Protein AF-0000000073135886 (afdb_homodimer)

InterPro domains:
  IPR004046 Glutathione S-transferase, C-terminal [PF00043] (29-106)
  IPR010987 Glutathione S-transferase, C-terminal-like [PS50405] (1-125)
  IPR036282 Glutathione S-transferase, C-terminal domain superfamily [SSF47616] (18-128)
  IPR045073 Glutathione S-transferase Omega/Tau-like [PTHR11260] (27-116)
  IPR045074 Glutathione S-transferases Tau, C-terminal alpha-helical domain, plant [cd03185] (17-122)

Structure (mmCIF, N/CA/C/O backbone):
data_AF-0000000073135886-model_v1
#
loop_
_entity.id
_entity.type
_entity.pdbx_description
1 polymer 'Glutathione S-transferase U25-like'
#
loop_
_atom_site.group_PDB
_atom_site.id
_atom_site.type_symbol
_atom_site.label_atom_id
_atom_site.label_alt_id
_atom_site.label_comp_id
_atom_site.label_asym_id
_atom_site.label_entity_id
_atom_site.label_seq_id
_atom_site.pdbx_PDB_ins_code
_atom_site.Cartn_x
_atom_site.Cartn_y
_atom_site.Cartn_z
_atom_site.occupancy
_atom_site.B_iso_or_equiv
_atom_site.auth_seq_id
_atom_site.auth_comp_id
_atom_site.auth_asym_id
_atom_site.auth_atom_id
_atom_site.pdbx_PDB_model_num
ATOM 1 N N . MET A 1 1 ? -7.559 -5.293 5.406 1 53.47 1 MET A N 1
ATOM 2 C CA . MET A 1 1 ? -8.547 -6.336 5.168 1 53.47 1 MET A CA 1
ATOM 3 C C . MET A 1 1 ? -7.883 -7.625 4.695 1 53.47 1 MET A C 1
ATOM 5 O O . MET A 1 1 ? -8.125 -8.695 5.258 1 53.47 1 MET A O 1
ATOM 9 N N . ALA A 1 2 ? -7.012 -7.375 3.75 1 59.75 2 ALA A N 1
ATOM 10 C CA . ALA A 1 2 ? -6.324 -8.602 3.342 1 59.75 2 ALA A CA 1
ATOM 11 C C . ALA A 1 2 ? -5.727 -9.32 4.547 1 59.75 2 ALA A C 1
ATOM 13 O O . ALA A 1 2 ? -5.742 -10.555 4.609 1 59.75 2 ALA A O 1
ATOM 14 N N . SER A 1 3 ? -5.402 -8.422 5.527 1 61.62 3 SER A N 1
ATOM 15 C CA . SER A 1 3 ? -4.746 -8.984 6.707 1 61.62 3 SER A CA 1
ATOM 16 C C . SER A 1 3 ? -5.691 -9.906 7.473 1 61.62 3 SER A C 1
ATOM 18 O O . SER A 1 3 ? -5.309 -11.016 7.852 1 61.62 3 SER A O 1
ATOM 20 N N . ASN A 1 4 ? -6.844 -9.438 7.582 1 64.81 4 ASN A N 1
ATOM 21 C CA . ASN A 1 4 ? -7.793 -10.234 8.352 1 64.81 4 ASN A CA 1
ATOM 22 C C . ASN A 1 4 ? -8.133 -11.547 7.637 1 64.81 4 ASN A C 1
ATOM 24 O O . ASN A 1 4 ? -8.164 -12.602 8.258 1 64.81 4 ASN A O 1
ATOM 28 N N . VAL A 1 5 ? -8.344 -11.492 6.383 1 66.44 5 VAL A N 1
ATOM 29 C CA . VAL A 1 5 ? -8.758 -12.648 5.594 1 66.44 5 VAL A CA 1
ATOM 30 C C . VAL A 1 5 ? -7.609 -13.648 5.512 1 66.44 5 VAL A C 1
ATOM 32 O O . VAL A 1 5 ? -7.809 -14.844 5.719 1 66.44 5 VAL A O 1
ATOM 35 N N . MET A 1 6 ? -6.5 -13.055 5.375 1 67.19 6 MET A N 1
ATOM 36 C CA . MET A 1 6 ? -5.344 -13.922 5.168 1 67.19 6 MET A CA 1
ATOM 37 C C . MET A 1 6 ? -4.922 -14.578 6.477 1 67.19 6 MET A C 1
ATOM 39 O O . MET A 1 6 ? -4.449 -15.719 6.48 1 67.19 6 MET A O 1
ATOM 43 N N . SER A 1 7 ? -5.031 -13.789 7.469 1 62.59 7 SER A N 1
ATOM 44 C CA . SER A 1 7 ? -4.66 -14.367 8.758 1 62.59 7 SER A CA 1
ATOM 45 C C . SER A 1 7 ? -5.648 -15.453 9.18 1 62.59 7 SER A C 1
ATOM 47 O O . SER A 1 7 ? -5.262 -16.438 9.805 1 62.59 7 SER A O 1
ATOM 49 N N . ARG A 1 8 ? -6.777 -15.406 8.867 1 57.84 8 ARG A N 1
ATOM 50 C CA . ARG A 1 8 ? -7.805 -16.359 9.258 1 57.84 8 ARG A CA 1
ATOM 51 C C . ARG A 1 8 ? -7.695 -17.641 8.445 1 57.84 8 ARG A C 1
ATOM 53 O O . ARG A 1 8 ? -8.109 -18.719 8.898 1 57.84 8 ARG A O 1
ATOM 60 N N . GLY A 1 9 ? -7.234 -17.453 7.281 1 59.97 9 GLY A N 1
ATOM 61 C CA . GLY A 1 9 ? -7.203 -18.641 6.441 1 59.97 9 GLY A CA 1
ATOM 62 C C . GLY A 1 9 ? -6.18 -19.656 6.895 1 59.97 9 GLY A C 1
ATOM 63 O O . GLY A 1 9 ? -6.148 -20.781 6.387 1 59.97 9 GLY A O 1
ATOM 64 N N . GLY A 1 10 ? -5.398 -19.328 8.031 1 59.31 10 GLY A N 1
ATOM 65 C CA . GLY A 1 10 ? -4.535 -20.281 8.695 1 59.31 10 GLY A CA 1
ATOM 66 C C . GLY A 1 10 ? -3.385 -20.75 7.82 1 59.31 10 GLY A C 1
ATOM 67 O O . GLY A 1 10 ? -2.83 -21.828 8.039 1 59.31 10 GLY A O 1
ATOM 68 N N . ASN A 1 11 ? -3.07 -20.219 6.691 1 64.75 11 ASN A N 1
ATOM 69 C CA . ASN A 1 11 ? -2.062 -20.812 5.816 1 64.75 11 ASN A CA 1
ATOM 70 C C . ASN A 1 11 ? -0.657 -20.344 6.188 1 64.75 11 ASN A C 1
ATOM 72 O O . ASN A 1 11 ? 0.323 -20.75 5.566 1 64.75 11 ASN A O 1
ATOM 76 N N . GLY A 1 12 ? -0.546 -19.703 7.289 1 72.94 12 GLY A N 1
ATOM 77 C CA . GLY A 1 12 ? 0.746 -19.359 7.859 1 72.94 12 GLY A CA 1
ATOM 78 C C . GLY A 1 12 ? 1.376 -18.141 7.211 1 72.94 12 GLY A C 1
ATOM 79 O O . GLY A 1 12 ? 2.361 -17.594 7.719 1 72.94 12 GLY A O 1
ATOM 80 N N . VAL A 1 13 ? 0.89 -17.844 5.953 1 84.25 13 VAL A N 1
ATOM 81 C CA . VAL A 1 13 ? 1.472 -16.656 5.312 1 84.25 13 VAL A CA 1
ATOM 82 C C . VAL A 1 13 ? 0.464 -15.516 5.324 1 84.25 13 VAL A C 1
ATOM 84 O O . VAL A 1 13 ? -0.652 -15.656 4.82 1 84.25 13 VAL A O 1
ATOM 87 N N . GLY A 1 14 ? 0.784 -14.469 5.926 1 82.88 14 GLY A N 1
ATOM 88 C CA . GLY A 1 14 ? -0.066 -13.289 5.98 1 82.88 14 GLY A CA 1
ATOM 89 C C . GLY A 1 14 ? 0.523 -12.094 5.254 1 82.88 14 GLY A C 1
ATOM 90 O O . GLY A 1 14 ? 1.581 -12.195 4.629 1 82.88 14 GLY A O 1
ATOM 91 N N . PRO A 1 15 ? -0.286 -11.039 5.266 1 83.75 15 PRO A N 1
ATOM 92 C CA . PRO A 1 15 ? 0.159 -9.828 4.57 1 83.75 15 PRO A CA 1
ATOM 93 C C . PRO A 1 15 ? 1.508 -9.32 5.074 1 83.75 15 PRO A C 1
ATOM 95 O O . PRO A 1 15 ? 2.305 -8.797 4.289 1 83.75 15 PRO A O 1
ATOM 98 N N . ARG A 1 16 ? 1.673 -9.531 6.289 1 84 16 ARG A N 1
ATOM 99 C CA . ARG A 1 16 ? 2.918 -9.039 6.875 1 84 16 ARG A CA 1
ATOM 100 C C . ARG A 1 16 ? 4.125 -9.734 6.25 1 84 16 ARG A C 1
ATOM 102 O O . ARG A 1 16 ? 5.133 -9.094 5.953 1 84 16 ARG A O 1
ATOM 109 N N . GLN A 1 17 ? 4.059 -10.969 6.094 1 89.62 17 GLN A N 1
ATOM 110 C CA . GLN A 1 17 ? 5.156 -11.742 5.52 1 89.62 17 GLN A CA 1
ATOM 111 C C . GLN A 1 17 ? 5.395 -11.359 4.062 1 89.62 17 GLN A C 1
ATOM 113 O O . GLN A 1 17 ? 6.539 -11.195 3.635 1 89.62 17 GLN A O 1
ATOM 118 N N . VAL A 1 18 ? 4.32 -11.18 3.363 1 91.88 18 VAL A N 1
ATOM 119 C CA . VAL A 1 18 ? 4.438 -10.898 1.936 1 91.88 18 VAL A CA 1
ATOM 120 C C . VAL A 1 18 ? 4.969 -9.484 1.731 1 91.88 18 VAL A C 1
ATOM 122 O O . VAL A 1 18 ? 5.934 -9.273 0.994 1 91.88 18 VAL A O 1
ATOM 125 N N . TYR A 1 19 ? 4.426 -8.617 2.477 1 90.06 19 TYR A N 1
ATOM 126 C CA . TYR A 1 19 ? 4.855 -7.23 2.311 1 90.06 19 TYR A CA 1
ATOM 127 C C . TYR A 1 19 ? 6.254 -7.023 2.879 1 90.06 19 TYR A C 1
ATOM 129 O O . TYR A 1 19 ? 7.027 -6.211 2.363 1 90.06 19 TYR A O 1
ATOM 137 N N . GLY A 1 20 ? 6.477 -7.73 3.938 1 89.88 20 GLY A N 1
ATOM 138 C CA . GLY A 1 20 ? 7.824 -7.66 4.477 1 89.88 20 GLY A CA 1
ATOM 139 C C . GLY A 1 20 ? 8.891 -8.078 3.477 1 89.88 20 GLY A C 1
ATOM 140 O O . GLY A 1 20 ? 9.859 -7.352 3.256 1 89.88 20 GLY A O 1
ATOM 141 N N . ALA A 1 21 ? 8.719 -9.211 2.904 1 95.31 21 ALA A N 1
ATOM 142 C CA . ALA A 1 21 ? 9.633 -9.711 1.887 1 95.31 21 ALA A CA 1
ATOM 143 C C . ALA A 1 21 ? 9.656 -8.797 0.665 1 95.31 21 ALA A C 1
ATOM 145 O O . ALA A 1 21 ? 10.719 -8.484 0.135 1 95.31 21 ALA A O 1
ATOM 146 N N . GLY A 1 22 ? 8.492 -8.383 0.261 1 95.88 22 GLY A N 1
ATOM 147 C CA . GLY A 1 22 ? 8.391 -7.477 -0.873 1 95.88 22 GLY A CA 1
ATOM 148 C C . GLY A 1 22 ? 9.109 -6.16 -0.651 1 95.88 22 GLY A C 1
ATOM 149 O O . GLY A 1 22 ? 9.711 -5.613 -1.579 1 95.88 22 GLY A O 1
ATOM 150 N N . GLY A 1 23 ? 9.008 -5.715 0.534 1 93.12 23 GLY A N 1
ATOM 151 C CA . GLY A 1 23 ? 9.688 -4.473 0.87 1 93.12 23 GLY A CA 1
ATOM 152 C C . GLY A 1 23 ? 11.195 -4.562 0.742 1 93.12 23 GLY A C 1
ATOM 153 O O . GLY A 1 23 ? 11.844 -3.611 0.307 1 93.12 23 GLY A O 1
ATOM 154 N N . LYS A 1 24 ? 11.812 -5.699 1.136 1 94.69 24 LYS A N 1
ATOM 155 C CA . LYS A 1 24 ? 13.242 -5.918 0.969 1 94.69 24 LYS A CA 1
ATOM 156 C C . LYS A 1 24 ? 13.648 -5.828 -0.5 1 94.69 24 LYS A C 1
ATOM 158 O O . LYS A 1 24 ? 14.758 -5.391 -0.82 1 94.69 24 LYS A O 1
ATOM 163 N N . ILE A 1 25 ? 12.742 -6.156 -1.353 1 96.81 25 ILE A N 1
ATOM 164 C CA . ILE A 1 25 ? 13.008 -6.188 -2.787 1 96.81 25 ILE A CA 1
ATOM 165 C C . ILE A 1 25 ? 12.883 -4.777 -3.363 1 96.81 25 ILE A C 1
ATOM 167 O O . ILE A 1 25 ? 13.805 -4.289 -4.027 1 96.81 25 ILE A O 1
ATOM 171 N N . THR A 1 26 ? 11.844 -4.059 -3.074 1 95.56 26 THR A N 1
ATOM 172 C CA . THR A 1 26 ? 11.508 -2.811 -3.748 1 95.56 26 THR A CA 1
ATOM 173 C C . THR A 1 26 ? 12.352 -1.66 -3.199 1 95.56 26 THR A C 1
ATOM 175 O O . THR A 1 26 ? 12.578 -0.666 -3.891 1 95.56 26 THR A O 1
ATOM 178 N N . TRP A 1 27 ? 12.898 -1.863 -1.989 1 92.75 27 TRP A N 1
ATOM 179 C CA . TRP A 1 27 ? 13.57 -0.741 -1.346 1 92.75 27 TRP A CA 1
ATOM 180 C C . TRP A 1 27 ? 15.023 -1.094 -1.016 1 92.75 27 TRP A C 1
ATOM 182 O O . TRP A 1 27 ? 15.617 -0.515 -0.103 1 92.75 27 TRP A O 1
ATOM 192 N N . HIS A 1 28 ? 15.508 -1.937 -1.72 1 94.25 28 HIS A N 1
ATOM 193 C CA . HIS A 1 28 ? 16.875 -2.371 -1.447 1 94.25 28 HIS A CA 1
ATOM 194 C C . HIS A 1 28 ? 17.891 -1.314 -1.883 1 94.25 28 HIS A C 1
ATOM 196 O O . HIS A 1 28 ? 17.672 -0.623 -2.883 1 94.25 28 HIS A O 1
ATOM 202 N N . ARG A 1 29 ? 18.812 -1.227 -1.028 1 91.56 29 ARG A N 1
ATOM 203 C CA . ARG A 1 29 ? 19.969 -0.411 -1.392 1 91.56 29 ARG A CA 1
ATOM 204 C C . ARG A 1 29 ? 21.031 -1.255 -2.072 1 91.56 29 ARG A C 1
ATOM 206 O O . ARG A 1 29 ? 21.688 -0.795 -3.008 1 91.56 29 ARG A O 1
ATOM 213 N N . TYR A 1 30 ? 21.188 -2.523 -1.569 1 93.81 30 TYR A N 1
ATOM 214 C CA . TYR A 1 30 ? 22.188 -3.449 -2.098 1 93.81 30 TYR A CA 1
ATOM 215 C C . TYR A 1 30 ? 21.516 -4.68 -2.705 1 93.81 30 TYR A C 1
ATOM 217 O O . TYR A 1 30 ? 20.469 -5.109 -2.244 1 93.81 30 TYR A O 1
ATOM 225 N N . LYS A 1 31 ? 22.188 -5.266 -3.629 1 93.88 31 LYS A N 1
ATOM 226 C CA . LYS A 1 31 ? 21.625 -6.387 -4.371 1 93.88 31 LYS A CA 1
ATOM 227 C C . LYS A 1 31 ? 21.359 -7.578 -3.451 1 93.88 31 LYS A C 1
ATOM 229 O O . LYS A 1 31 ? 20.406 -8.336 -3.666 1 93.88 31 LYS A O 1
ATOM 234 N N . HIS A 1 32 ? 22.188 -7.695 -2.443 1 96.62 32 HIS A N 1
ATOM 235 C CA . HIS A 1 32 ? 22.016 -8.859 -1.581 1 96.62 32 HIS A CA 1
ATOM 236 C C . HIS A 1 32 ? 20.734 -8.758 -0.763 1 96.62 32 HIS A C 1
ATOM 238 O O . HIS A 1 32 ? 20.141 -9.773 -0.392 1 96.62 32 HIS A O 1
ATOM 244 N N . GLU A 1 33 ? 20.25 -7.562 -0.435 1 95.62 33 GLU A N 1
ATOM 245 C CA . GLU A 1 33 ? 18.969 -7.367 0.246 1 95.62 33 GLU A CA 1
ATOM 246 C C . GLU A 1 33 ? 17.797 -7.816 -0.629 1 95.62 33 GLU A C 1
ATOM 248 O O . GLU A 1 33 ? 16.875 -8.484 -0.153 1 95.62 33 GLU A O 1
ATOM 253 N N . ALA A 1 34 ? 17.891 -7.453 -1.865 1 96.94 34 ALA A N 1
ATOM 254 C CA . ALA A 1 34 ? 16.859 -7.867 -2.809 1 96.94 34 ALA A CA 1
ATOM 255 C C . ALA A 1 34 ? 16.828 -9.391 -2.951 1 96.94 34 ALA A C 1
ATOM 257 O O . ALA A 1 34 ? 15.75 -9.984 -3.062 1 96.94 34 ALA A O 1
ATOM 258 N N . ALA A 1 35 ? 17.984 -9.969 -2.953 1 98 35 ALA A N 1
ATOM 259 C CA . ALA A 1 35 ? 18.094 -11.422 -3.066 1 98 35 ALA A CA 1
ATOM 260 C C . ALA A 1 35 ? 17.453 -12.109 -1.866 1 98 35 ALA A C 1
ATOM 262 O O . ALA A 1 35 ? 16.797 -13.141 -2.016 1 98 35 ALA A O 1
ATOM 263 N N . GLU A 1 36 ? 17.703 -11.555 -0.693 1 97.81 36 GLU A N 1
ATOM 264 C CA . GLU A 1 36 ? 17.062 -12.086 0.514 1 97.81 36 GLU A CA 1
ATOM 265 C C . GLU A 1 36 ? 15.547 -11.969 0.439 1 97.81 36 GLU A C 1
ATOM 267 O O . GLU A 1 36 ? 14.828 -12.914 0.753 1 97.81 36 GLU A O 1
ATOM 272 N N . GLY A 1 37 ? 15.078 -10.844 0.056 1 97.81 37 GLY A N 1
ATOM 273 C CA . GLY A 1 37 ? 13.648 -10.641 -0.115 1 97.81 37 GLY A CA 1
ATOM 274 C C . GLY A 1 37 ? 13.031 -11.578 -1.134 1 97.81 37 GLY A C 1
ATOM 275 O O . GLY A 1 37 ? 11.93 -12.086 -0.923 1 97.81 37 GLY A O 1
ATOM 276 N N . LYS A 1 38 ? 13.734 -11.742 -2.154 1 98.25 38 LYS A N 1
ATOM 277 C CA . LYS A 1 38 ? 13.281 -12.656 -3.203 1 98.25 38 LYS A CA 1
ATOM 278 C C . LYS A 1 38 ? 13.086 -14.07 -2.658 1 98.25 38 LYS A C 1
ATOM 280 O O . LYS A 1 38 ? 12.047 -14.695 -2.9 1 98.25 38 LYS A O 1
ATOM 285 N N . LYS A 1 39 ? 14.086 -14.508 -1.981 1 98.31 39 LYS A N 1
ATOM 286 C CA . LYS A 1 39 ? 14.008 -15.852 -1.406 1 98.31 39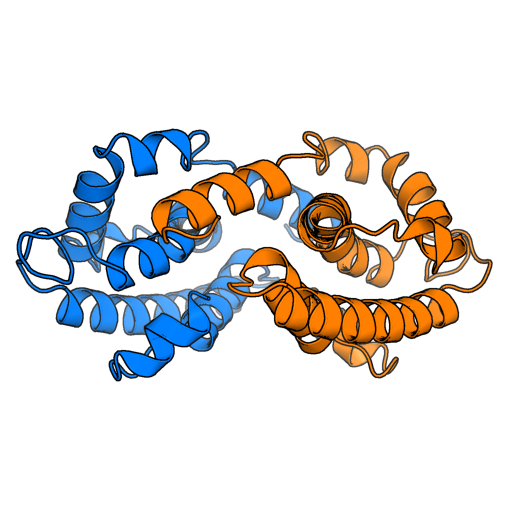 LYS A CA 1
ATOM 287 C C . LYS A 1 39 ? 12.805 -15.984 -0.476 1 98.31 39 LYS A C 1
ATOM 289 O O . LYS A 1 39 ? 12.023 -16.938 -0.59 1 98.31 39 LYS A O 1
ATOM 294 N N . GLU A 1 40 ? 12.633 -15.078 0.404 1 97.81 40 GLU A N 1
ATOM 295 C CA . GLU A 1 40 ? 11.523 -15.086 1.35 1 97.81 40 GLU A CA 1
ATOM 296 C C . GLU A 1 40 ? 10.18 -14.992 0.627 1 97.81 40 GLU A C 1
ATOM 298 O O . GLU A 1 40 ? 9.227 -15.688 0.98 1 97.81 40 GLU A O 1
ATOM 303 N N . LEU A 1 41 ? 10.125 -14.148 -0.327 1 97.94 41 LEU A N 1
ATOM 304 C CA . LEU A 1 41 ? 8.875 -13.953 -1.058 1 97.94 41 LEU A CA 1
ATOM 305 C C . LEU A 1 41 ? 8.469 -15.227 -1.788 1 97.94 41 LEU A C 1
ATOM 307 O O . LEU A 1 41 ? 7.312 -15.648 -1.723 1 97.94 41 LEU A O 1
ATOM 311 N N . ILE A 1 42 ? 9.422 -15.844 -2.42 1 98.19 42 ILE A N 1
ATOM 312 C CA . ILE A 1 42 ? 9.133 -17.062 -3.172 1 98.19 42 ILE A CA 1
ATOM 313 C C . ILE A 1 42 ? 8.633 -18.141 -2.223 1 98.19 42 ILE A C 1
ATOM 315 O O . ILE A 1 42 ? 7.664 -18.844 -2.529 1 98.19 42 ILE A O 1
ATOM 319 N N . GLU A 1 43 ? 9.281 -18.219 -1.095 1 97.25 43 GLU A N 1
ATOM 320 C CA . GLU A 1 43 ? 8.828 -19.188 -0.102 1 97.25 43 GLU A CA 1
ATOM 321 C C . GLU A 1 43 ? 7.391 -18.922 0.324 1 97.25 43 GLU A C 1
ATOM 323 O O . GLU A 1 43 ? 6.578 -19.844 0.403 1 97.25 43 GLU A O 1
ATOM 328 N N . ASN A 1 44 ? 7.055 -17.734 0.616 1 95.31 44 ASN A N 1
ATOM 329 C CA . ASN A 1 44 ? 5.699 -17.359 1.001 1 95.31 44 ASN A CA 1
ATOM 330 C C . ASN A 1 44 ? 4.703 -17.625 -0.12 1 95.31 44 ASN A C 1
ATOM 332 O O . ASN A 1 44 ? 3.607 -18.141 0.127 1 95.31 44 ASN A O 1
ATOM 336 N N . LEU A 1 45 ? 5.078 -17.312 -1.331 1 96.44 45 LEU A N 1
ATOM 337 C CA . LEU A 1 45 ? 4.18 -17.469 -2.469 1 96.44 45 LEU A CA 1
ATOM 338 C C . LEU A 1 45 ? 3.938 -18.953 -2.768 1 96.44 45 LEU A C 1
ATOM 340 O O . LEU A 1 45 ? 2.846 -19.328 -3.199 1 96.44 45 LEU A O 1
ATOM 344 N N . LYS A 1 46 ? 4.93 -19.734 -2.525 1 96.56 46 LYS A N 1
ATOM 345 C CA . LYS A 1 46 ? 4.75 -21.156 -2.723 1 96.56 46 LYS A CA 1
ATOM 346 C C . LYS A 1 46 ? 3.721 -21.734 -1.747 1 96.56 46 LYS A C 1
ATOM 348 O O . LYS A 1 46 ? 2.941 -22.609 -2.104 1 96.56 46 LYS A O 1
ATOM 353 N N . VAL A 1 47 ? 3.773 -21.266 -0.563 1 93.44 47 VAL A N 1
ATOM 354 C CA . VAL A 1 47 ? 2.758 -21.672 0.403 1 93.44 47 VAL A CA 1
ATOM 355 C C . VAL A 1 47 ? 1.372 -21.281 -0.107 1 93.44 47 VAL A C 1
ATOM 357 O O . VAL A 1 47 ? 0.446 -22.094 -0.091 1 93.44 47 VAL A O 1
ATOM 360 N N . LEU A 1 48 ? 1.24 -20.062 -0.589 1 91.88 48 LEU A N 1
ATOM 361 C CA . LEU A 1 48 ? -0.037 -19.578 -1.09 1 91.88 48 LEU A CA 1
ATOM 362 C C . LEU A 1 48 ? -0.485 -20.375 -2.312 1 91.88 48 LEU A C 1
ATOM 364 O O . LEU A 1 48 ? -1.673 -20.656 -2.467 1 91.88 48 LEU A O 1
ATOM 368 N N . GLU A 1 49 ? 0.47 -20.625 -3.166 1 95.12 49 GLU A N 1
ATOM 369 C CA . GLU A 1 49 ? 0.163 -21.453 -4.324 1 95.12 49 GLU A CA 1
ATOM 370 C C . GLU A 1 49 ? -0.379 -22.812 -3.893 1 95.12 49 GLU A C 1
ATOM 372 O O . GLU A 1 49 ? -1.312 -23.344 -4.504 1 95.12 49 GLU A O 1
ATOM 377 N N . GLY A 1 50 ? 0.214 -23.375 -2.859 1 93.06 50 GLY A N 1
ATOM 378 C CA . GLY A 1 50 ? -0.261 -24.641 -2.32 1 93.06 50 GLY A CA 1
ATOM 379 C C . GLY A 1 50 ? -1.682 -24.578 -1.794 1 93.06 50 GLY A C 1
ATOM 380 O O . GLY A 1 50 ? -2.457 -25.516 -1.953 1 93.06 50 GLY A O 1
ATOM 381 N N . VAL A 1 51 ? -2.01 -23.531 -1.195 1 88.12 51 VAL A N 1
ATOM 382 C CA . VAL A 1 51 ? -3.354 -23.312 -0.664 1 88.12 51 VAL A CA 1
ATOM 383 C C . VAL A 1 51 ? -4.359 -23.266 -1.81 1 88.12 51 VAL A C 1
ATOM 385 O O . VAL A 1 51 ? -5.465 -23.797 -1.698 1 88.12 51 VAL A O 1
ATOM 388 N N . LEU A 1 52 ? -4.035 -22.594 -2.891 1 90.25 52 LEU A N 1
ATOM 389 C CA . LEU A 1 52 ? -4.914 -22.5 -4.051 1 90.25 52 LEU A CA 1
ATOM 390 C C . LEU A 1 52 ? -5.074 -2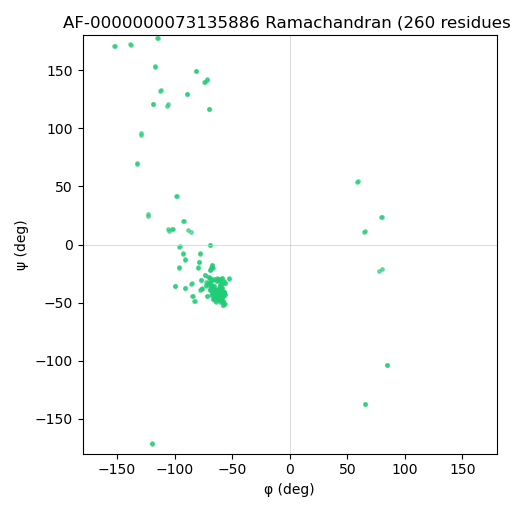3.859 -4.727 1 90.25 52 LEU A C 1
ATOM 392 O O . LEU A 1 52 ? -6.18 -24.219 -5.133 1 90.25 52 LEU A O 1
ATOM 396 N N . GLY A 1 53 ? -3.918 -24.547 -4.82 1 91.81 53 GLY A N 1
ATOM 397 C CA . GLY A 1 53 ? -3.957 -25.828 -5.496 1 91.81 53 GLY A CA 1
ATOM 398 C C . GLY A 1 53 ? -4.285 -25.719 -6.973 1 91.81 53 GLY A C 1
ATOM 399 O O . GLY A 1 53 ? -3.768 -24.844 -7.664 1 91.81 53 GLY A O 1
ATOM 400 N N . ASP A 1 54 ? -5.195 -26.672 -7.441 1 93.69 54 ASP A N 1
ATOM 401 C CA . ASP A 1 54 ? -5.523 -26.703 -8.867 1 93.69 54 ASP A CA 1
ATOM 402 C C . ASP A 1 54 ? -6.914 -26.125 -9.125 1 93.69 54 ASP A C 1
ATOM 404 O O . ASP A 1 54 ? -7.457 -26.266 -10.219 1 93.69 54 ASP A O 1
ATOM 408 N N . LYS A 1 55 ? -7.418 -25.516 -8.188 1 93.81 55 LYS A N 1
ATOM 409 C CA . LYS A 1 55 ? -8.766 -24.969 -8.297 1 93.81 55 LYS A CA 1
ATOM 410 C C . LYS A 1 55 ? -8.75 -23.625 -9.031 1 93.81 55 LYS A C 1
ATOM 412 O O . LYS A 1 55 ? -7.789 -22.859 -8.922 1 93.81 55 LYS A O 1
ATOM 417 N N . PRO A 1 56 ? -9.844 -23.328 -9.734 1 96.12 56 PRO A N 1
ATOM 418 C CA . PRO A 1 56 ? -9.906 -22.031 -10.406 1 96.12 56 PRO A CA 1
ATOM 419 C C . PRO A 1 56 ? -9.828 -20.859 -9.43 1 96.12 56 PRO A C 1
ATOM 421 O O . PRO A 1 56 ? -9.211 -19.844 -9.727 1 96.12 56 PRO A O 1
ATOM 424 N N . TYR A 1 57 ? -10.453 -21.016 -8.266 1 96.5 57 TYR A N 1
ATOM 425 C CA . TYR A 1 57 ? -10.445 -20 -7.219 1 96.5 57 TYR A CA 1
ATOM 426 C C . TYR A 1 57 ? -10.258 -20.641 -5.848 1 96.5 57 TYR A C 1
ATOM 428 O O . TYR A 1 57 ? -10.273 -21.859 -5.719 1 96.5 57 TYR A O 1
ATOM 436 N N . SER A 1 58 ? -10.07 -19.797 -4.863 1 90.5 58 SER A N 1
ATOM 437 C CA . SER A 1 58 ? -9.859 -20.281 -3.506 1 90.5 58 SER A CA 1
ATOM 438 C C . SER A 1 58 ? -11.062 -21.078 -3.016 1 90.5 58 SER A C 1
ATOM 440 O O . SER A 1 58 ? -10.922 -22.016 -2.223 1 90.5 58 SER A O 1
ATOM 442 N N . GLY A 1 59 ? -12.219 -20.781 -3.438 1 89.88 59 GLY A N 1
ATOM 443 C CA . GLY A 1 59 ? -13.445 -21.484 -3.082 1 89.88 59 GLY A CA 1
ATOM 444 C C . GLY A 1 59 ? -13.789 -22.594 -4.051 1 89.88 59 GLY A C 1
ATOM 445 O O . GLY A 1 59 ? -14.945 -23.031 -4.121 1 89.88 59 GLY A O 1
ATOM 446 N N . GLY A 1 60 ? -12.82 -23.016 -4.758 1 92.94 60 GLY A N 1
ATOM 447 C CA . GLY A 1 60 ? -13.109 -23.969 -5.816 1 92.94 60 GLY A CA 1
ATOM 448 C C . GLY A 1 60 ? -13.555 -23.312 -7.109 1 92.94 60 GLY A C 1
ATOM 449 O O . GLY A 1 60 ? -12.742 -22.703 -7.816 1 92.94 60 GLY A O 1
ATOM 450 N N . GLU A 1 61 ? -14.859 -23.406 -7.312 1 94.56 61 GLU A N 1
ATOM 451 C CA . GLU A 1 61 ? -15.398 -22.812 -8.539 1 94.56 61 GLU A CA 1
ATOM 452 C C . GLU A 1 61 ? -15.93 -21.406 -8.281 1 94.56 61 GLU A C 1
ATOM 454 O O . GLU A 1 61 ? -16.344 -20.719 -9.219 1 94.56 61 GLU A O 1
ATOM 459 N N . THR A 1 62 ? -15.836 -21.062 -7.102 1 94.94 62 THR A N 1
ATOM 460 C CA . THR A 1 62 ? -16.406 -19.75 -6.738 1 94.94 62 THR A CA 1
ATOM 461 C C . THR A 1 62 ? -15.289 -18.781 -6.355 1 94.94 62 THR A C 1
ATOM 463 O O . THR A 1 62 ? -14.367 -19.141 -5.621 1 94.94 62 THR A O 1
ATOM 466 N N . PHE A 1 63 ? -15.398 -17.594 -6.918 1 95 63 PHE A N 1
ATOM 467 C CA . PHE A 1 63 ? -14.508 -16.5 -6.562 1 95 63 PHE A CA 1
ATOM 468 C C . PHE A 1 63 ? -14.797 -16 -5.152 1 95 63 PHE A C 1
ATOM 470 O O . PHE A 1 63 ? -15.875 -15.469 -4.887 1 95 63 PHE A O 1
ATOM 477 N N . GLY A 1 64 ? -13.82 -16.156 -4.312 1 91.38 64 GLY A N 1
ATOM 478 C CA . GLY A 1 64 ? -14.102 -15.906 -2.908 1 91.38 64 GLY A CA 1
ATOM 479 C C . GLY A 1 64 ? -13.258 -14.789 -2.322 1 91.38 64 GLY A C 1
ATOM 480 O O . GLY A 1 64 ? -12.523 -14.117 -3.043 1 91.38 64 GLY A O 1
ATOM 481 N N . TYR A 1 65 ? -13.375 -14.656 -0.964 1 89.06 65 TYR A N 1
ATOM 482 C CA . TYR A 1 65 ? -12.742 -13.555 -0.249 1 89.06 65 TYR A CA 1
ATOM 483 C C . TYR A 1 65 ? -11.227 -13.672 -0.287 1 89.06 65 TYR A C 1
ATOM 485 O O . TYR A 1 65 ? -10.523 -12.672 -0.384 1 89.06 65 TYR A O 1
ATOM 493 N N . LEU A 1 66 ? -10.789 -14.844 -0.228 1 90 66 LEU A N 1
ATOM 494 C CA . LEU A 1 66 ? -9.344 -15.039 -0.267 1 90 66 LEU A CA 1
ATOM 495 C C . LEU A 1 66 ? -8.773 -14.609 -1.615 1 90 66 LEU A C 1
ATOM 497 O O . LEU A 1 66 ? -7.664 -14.078 -1.685 1 90 66 LEU A O 1
ATOM 501 N N . ASP A 1 67 ? -9.523 -14.836 -2.672 1 93.75 67 ASP A N 1
ATOM 502 C CA . ASP A 1 67 ? -9.086 -14.383 -3.99 1 93.75 67 ASP A CA 1
ATOM 503 C C . ASP A 1 67 ? -8.922 -12.867 -4.023 1 93.75 67 ASP A C 1
ATOM 505 O O . ASP A 1 67 ? -7.914 -12.359 -4.527 1 93.75 67 ASP A O 1
ATOM 509 N N . ILE A 1 68 ? -9.852 -12.227 -3.461 1 92 68 ILE A N 1
ATOM 510 C CA . ILE A 1 68 ? -9.82 -10.766 -3.438 1 92 68 ILE A CA 1
ATOM 511 C C . ILE A 1 68 ? -8.617 -10.297 -2.623 1 92 68 ILE A C 1
ATOM 513 O O . ILE A 1 68 ? -7.883 -9.398 -3.053 1 92 68 ILE A O 1
ATOM 517 N N . ALA A 1 69 ? -8.422 -10.945 -1.51 1 89.31 69 ALA A N 1
ATOM 518 C CA . ALA A 1 69 ? -7.301 -10.594 -0.641 1 89.31 69 ALA A CA 1
ATOM 519 C C . ALA A 1 69 ? -5.969 -10.789 -1.357 1 89.31 69 ALA A C 1
ATOM 521 O O . ALA A 1 69 ? -5.082 -9.938 -1.277 1 89.31 69 ALA A O 1
ATOM 522 N N . LEU A 1 70 ? -5.855 -11.828 -2.066 1 91.62 70 LEU A N 1
ATOM 523 C CA . LEU A 1 70 ? -4.605 -12.172 -2.736 1 91.62 70 LEU A CA 1
ATOM 524 C C . LEU A 1 70 ? -4.359 -11.258 -3.93 1 91.62 70 LEU A C 1
ATOM 526 O O . LEU A 1 70 ? -3.209 -11 -4.297 1 91.62 70 LEU A O 1
ATOM 530 N N . LEU A 1 71 ? -5.41 -10.742 -4.477 1 92.56 71 LEU A N 1
ATOM 531 C CA . LEU A 1 71 ? -5.281 -9.852 -5.621 1 92.56 71 LEU A CA 1
ATOM 532 C C . LEU A 1 71 ? -4.578 -8.555 -5.227 1 92.56 71 LEU A C 1
ATOM 534 O O . LEU A 1 71 ? -3.861 -7.957 -6.031 1 92.56 71 LEU A O 1
ATOM 538 N N . GLU A 1 72 ? -4.742 -8.156 -4.004 1 87.25 72 GLU A N 1
ATOM 539 C CA . GLU A 1 72 ? -4.035 -6.977 -3.518 1 87.25 72 GLU A CA 1
ATOM 540 C C . GLU A 1 72 ? -2.523 -7.164 -3.6 1 87.25 72 GLU A C 1
ATOM 542 O O . GLU A 1 72 ? -1.793 -6.227 -3.918 1 87.25 72 GLU A O 1
ATOM 547 N N . PHE A 1 73 ? -2.154 -8.383 -3.359 1 90.44 73 PHE A N 1
ATOM 548 C CA . PHE A 1 73 ? -0.736 -8.703 -3.463 1 90.44 73 PHE A CA 1
ATOM 549 C C . PHE A 1 73 ? -0.318 -8.852 -4.922 1 90.44 73 PHE A C 1
ATOM 551 O O . PHE A 1 73 ? 0.772 -8.422 -5.305 1 90.44 73 PHE A O 1
ATOM 558 N N . TYR A 1 74 ? -1.187 -9.43 -5.637 1 93.31 74 TYR A N 1
ATOM 559 C CA . TYR A 1 74 ? -0.919 -9.703 -7.043 1 93.31 74 TYR A CA 1
ATOM 560 C C . TYR A 1 74 ? -0.578 -8.422 -7.801 1 93.31 74 TYR A C 1
ATOM 562 O O . TYR A 1 74 ? 0.279 -8.43 -8.688 1 93.31 74 TYR A O 1
ATOM 570 N N . MET A 1 75 ? -1.104 -7.328 -7.434 1 91.69 75 MET A N 1
ATOM 571 C CA . MET A 1 75 ? -0.873 -6.043 -8.086 1 91.69 75 MET A CA 1
ATOM 572 C C . MET A 1 75 ? 0.572 -5.59 -7.906 1 91.69 75 MET A C 1
ATOM 574 O O . MET A 1 75 ? 1.072 -4.77 -8.68 1 91.69 75 MET A O 1
ATOM 578 N N . TRP A 1 76 ? 1.246 -6.105 -6.961 1 94.38 76 TRP A N 1
ATOM 579 C CA . TRP A 1 76 ? 2.619 -5.711 -6.66 1 94.38 76 TRP A CA 1
ATOM 580 C C . TRP A 1 76 ? 3.615 -6.613 -7.379 1 94.38 76 TRP A C 1
ATOM 582 O O . TRP A 1 76 ? 4.812 -6.324 -7.41 1 94.38 76 TRP A O 1
ATOM 592 N N . PHE A 1 77 ? 3.186 -7.641 -7.996 1 96.62 77 PHE A N 1
ATOM 593 C CA . PHE A 1 77 ? 4.078 -8.641 -8.562 1 96.62 77 PHE A CA 1
ATOM 594 C C . PHE A 1 77 ? 4.992 -8.023 -9.617 1 96.62 77 PHE A C 1
ATOM 596 O O . PHE A 1 77 ? 6.199 -8.281 -9.625 1 96.62 77 PHE A O 1
ATOM 603 N N . PRO A 1 78 ? 4.492 -7.16 -10.5 1 96.81 78 PRO A N 1
ATOM 604 C CA . PRO A 1 78 ? 5.41 -6.547 -11.469 1 96.81 78 PRO A CA 1
ATOM 605 C C . PRO A 1 78 ? 6.539 -5.77 -10.797 1 96.81 78 PRO A C 1
ATOM 607 O O . PRO A 1 78 ? 7.676 -5.785 -11.273 1 96.81 78 PRO A O 1
ATOM 610 N N . ALA A 1 79 ? 6.227 -5.129 -9.742 1 96.38 79 ALA A N 1
ATOM 611 C CA . ALA A 1 79 ? 7.266 -4.391 -9.023 1 96.38 79 ALA A CA 1
ATOM 612 C C . ALA A 1 79 ? 8.289 -5.336 -8.414 1 96.38 79 ALA A C 1
ATOM 614 O O . ALA A 1 79 ? 9.5 -5.094 -8.492 1 96.38 79 ALA A O 1
ATOM 615 N N . TYR A 1 80 ? 7.766 -6.383 -7.758 1 97.56 80 TYR A N 1
ATOM 616 C CA . TYR A 1 80 ? 8.68 -7.363 -7.176 1 97.56 80 TYR A CA 1
ATOM 617 C C . TYR A 1 80 ? 9.578 -7.973 -8.242 1 97.56 80 TYR A C 1
ATOM 619 O O . TYR A 1 80 ? 10.781 -8.141 -8.031 1 97.56 80 TYR A O 1
ATOM 627 N N . GLU A 1 81 ? 9.078 -8.281 -9.383 1 98 81 GLU A N 1
ATOM 628 C CA . GLU A 1 81 ? 9.852 -8.852 -10.477 1 98 81 GLU A CA 1
ATOM 629 C C . GLU A 1 81 ? 10.891 -7.867 -11 1 98 81 GLU A C 1
ATOM 631 O O . GLU A 1 81 ? 12.039 -8.234 -11.234 1 98 81 GLU A O 1
ATOM 636 N N . THR A 1 82 ? 10.492 -6.68 -11.219 1 97.06 82 THR A N 1
ATOM 637 C CA . THR A 1 82 ? 11.359 -5.637 -11.766 1 97.06 82 THR A CA 1
ATOM 638 C C . THR A 1 82 ? 12.562 -5.402 -10.852 1 97.06 82 THR A C 1
ATOM 640 O O . THR A 1 82 ? 13.711 -5.445 -11.305 1 97.06 82 THR A O 1
ATOM 643 N N . PHE A 1 83 ? 12.359 -5.32 -9.625 1 96.88 83 PHE A N 1
ATOM 644 C CA . PHE A 1 83 ? 13.422 -4.902 -8.719 1 96.88 83 PHE A CA 1
ATOM 645 C C . PHE A 1 83 ? 14.125 -6.109 -8.109 1 96.88 83 PHE A C 1
ATOM 647 O O . PHE A 1 83 ? 15.219 -5.984 -7.562 1 96.88 83 PHE A O 1
ATOM 654 N N . GLY A 1 84 ? 13.453 -7.191 -8.156 1 97.31 84 GLY A N 1
ATOM 655 C CA . GLY A 1 84 ? 14.078 -8.422 -7.688 1 97.31 84 GLY A CA 1
ATOM 656 C C . GLY A 1 84 ? 14.789 -9.188 -8.789 1 97.31 84 GLY A C 1
ATOM 657 O O . GLY A 1 84 ? 15.477 -10.172 -8.516 1 97.31 84 GLY A O 1
ATOM 658 N N . SER A 1 85 ? 14.547 -8.82 -10.031 1 97.12 85 SER A N 1
ATOM 659 C CA . SER A 1 85 ? 15.164 -9.43 -11.203 1 97.12 85 SER A CA 1
ATOM 660 C C . SER A 1 85 ? 14.875 -10.93 -11.273 1 97.12 85 SER A C 1
ATOM 662 O O . SER A 1 85 ? 15.789 -11.734 -11.422 1 97.12 85 SER A O 1
ATOM 664 N N . PHE A 1 86 ? 13.672 -11.273 -11.227 1 98 86 PHE A N 1
ATOM 665 C CA . PHE A 1 86 ? 13.211 -12.648 -11.344 1 98 86 PHE A CA 1
ATOM 666 C C . PHE A 1 86 ? 11.805 -12.703 -11.922 1 98 86 PHE A C 1
ATOM 668 O O . PHE A 1 86 ? 11.188 -11.664 -12.164 1 98 86 PHE A O 1
ATOM 675 N N . ILE A 1 87 ? 11.383 -13.898 -12.234 1 98.19 87 ILE A N 1
ATOM 676 C CA . ILE A 1 87 ? 10.047 -14.133 -12.781 1 98.19 87 ILE A CA 1
ATOM 677 C C . ILE A 1 87 ? 9.258 -15.031 -11.836 1 98.19 87 ILE A C 1
ATOM 679 O O . ILE A 1 87 ? 9.656 -16.172 -11.578 1 98.19 87 ILE A O 1
ATOM 683 N N . ILE A 1 88 ? 8.133 -14.555 -11.352 1 98.44 88 ILE A N 1
ATOM 684 C CA . ILE A 1 88 ? 7.352 -15.281 -10.352 1 98.44 88 ILE A CA 1
ATOM 685 C C . ILE A 1 88 ? 6.734 -16.531 -10.977 1 98.44 88 ILE A C 1
ATOM 687 O O . ILE A 1 88 ? 6.664 -17.578 -10.344 1 98.44 88 ILE A O 1
ATOM 691 N N . GLU A 1 89 ? 6.348 -16.422 -12.195 1 98.44 89 GLU A N 1
ATOM 692 C CA . GLU A 1 89 ? 5.699 -17.531 -12.883 1 98.44 89 GLU A CA 1
ATOM 693 C C . GLU A 1 89 ? 6.613 -18.75 -12.945 1 98.44 89 GLU A C 1
ATOM 695 O O . GLU A 1 89 ? 6.145 -19.891 -12.922 1 98.44 89 GLU A O 1
ATOM 700 N N . ALA A 1 90 ? 7.883 -18.562 -13.07 1 98.62 90 ALA A N 1
ATOM 701 C CA . ALA A 1 90 ? 8.844 -19.656 -13.125 1 98.62 90 ALA A CA 1
ATOM 702 C C . ALA A 1 90 ? 8.844 -20.453 -11.828 1 98.62 90 ALA A C 1
ATOM 704 O O . ALA A 1 90 ? 9.125 -21.656 -11.828 1 98.62 90 ALA A O 1
ATOM 705 N N . GLU A 1 91 ? 8.531 -19.844 -10.711 1 98.25 91 GLU A N 1
ATOM 706 C CA . GLU A 1 91 ? 8.562 -20.453 -9.383 1 98.25 91 GLU A CA 1
ATOM 707 C C . GLU A 1 91 ? 7.172 -20.875 -8.938 1 98.25 91 GLU A C 1
ATOM 709 O O . GLU A 1 91 ? 7.023 -21.875 -8.211 1 98.25 91 GLU A O 1
ATOM 714 N N . CYS A 1 92 ? 6.242 -20.109 -9.305 1 98.12 92 CYS A N 1
ATOM 715 C CA . CYS A 1 92 ? 4.863 -20.312 -8.867 1 98.12 92 CYS A CA 1
ATOM 716 C C . CYS A 1 92 ? 3.898 -20.234 -10.047 1 98.12 92 CYS A C 1
ATOM 718 O O . CYS A 1 92 ? 3.043 -19.344 -10.086 1 98.12 92 CYS A O 1
ATOM 720 N N . PRO A 1 93 ? 3.928 -21.219 -10.938 1 98.12 93 PRO A N 1
ATOM 721 C CA . PRO A 1 93 ? 3.121 -21.141 -12.156 1 98.12 93 PRO A CA 1
ATOM 722 C C . PRO A 1 93 ? 1.621 -21.219 -11.875 1 98.12 93 PRO A C 1
ATOM 724 O O . PRO A 1 93 ? 0.826 -20.578 -12.578 1 98.12 93 PRO A O 1
ATOM 727 N N . LYS A 1 94 ? 1.238 -21.984 -10.93 1 97.69 94 LYS A N 1
ATOM 728 C CA . LYS A 1 94 ? -0.187 -22.094 -10.641 1 97.69 94 LYS A CA 1
ATOM 729 C C . LYS A 1 94 ? -0.747 -20.797 -10.07 1 97.69 94 LYS A C 1
ATOM 731 O O . LYS A 1 94 ? -1.887 -20.438 -10.359 1 97.69 94 LYS A O 1
ATOM 736 N N . LEU A 1 95 ? 0.036 -20.156 -9.258 1 97 95 LEU A N 1
ATOM 737 C CA . LEU A 1 95 ? -0.368 -18.859 -8.703 1 97 95 LEU A CA 1
ATOM 738 C C . LEU A 1 95 ? -0.571 -17.828 -9.805 1 97 95 LEU A C 1
ATOM 740 O O . LEU A 1 95 ? -1.552 -17.094 -9.789 1 97 95 LEU A O 1
ATOM 744 N N . ILE A 1 96 ? 0.348 -17.797 -10.742 1 97.88 96 ILE A N 1
ATOM 745 C CA . ILE A 1 96 ? 0.25 -16.828 -11.828 1 97.88 96 ILE A CA 1
ATOM 746 C C . ILE A 1 96 ? -0.933 -17.188 -12.727 1 97.88 96 ILE A C 1
ATOM 748 O O . ILE A 1 96 ? -1.648 -16.297 -13.203 1 97.88 96 ILE A O 1
ATOM 752 N N . ALA A 1 97 ? -1.167 -18.469 -12.969 1 97.69 97 ALA A N 1
ATOM 753 C CA . ALA A 1 97 ? -2.346 -18.875 -13.727 1 97.69 97 ALA A CA 1
ATOM 754 C C . ALA A 1 97 ? -3.629 -18.422 -13.039 1 97.69 97 ALA A C 1
ATOM 756 O O . ALA A 1 97 ? -4.562 -17.953 -13.688 1 97.69 97 ALA A O 1
ATOM 757 N N . TRP A 1 98 ? -3.689 -18.594 -11.75 1 97.5 98 TRP A N 1
ATOM 758 C CA . TRP A 1 98 ? -4.809 -18.109 -10.945 1 97.5 98 TRP A CA 1
ATOM 759 C C . TRP A 1 98 ? -5 -16.609 -11.133 1 97.5 98 TRP A C 1
ATOM 761 O O . TRP A 1 98 ? -6.117 -16.141 -11.375 1 97.5 98 TRP A O 1
ATOM 771 N N . GLY A 1 99 ? -3.934 -15.891 -10.977 1 96.19 99 GLY A N 1
ATOM 772 C CA . GLY A 1 99 ? -4.02 -14.445 -11.156 1 96.19 99 GLY A CA 1
ATOM 773 C C . GLY A 1 99 ? -4.57 -14.055 -12.516 1 96.19 99 GLY A C 1
ATOM 774 O O . GLY A 1 99 ? -5.387 -13.133 -12.617 1 96.19 99 GLY A O 1
ATOM 775 N N . ARG A 1 100 ? -4.133 -14.703 -13.547 1 95.38 100 ARG A N 1
ATOM 776 C CA . ARG A 1 100 ? -4.621 -14.453 -14.898 1 95.38 100 ARG A CA 1
ATOM 777 C C . ARG A 1 100 ? -6.113 -14.734 -15.008 1 95.38 100 ARG A C 1
ATOM 779 O O . ARG A 1 100 ? -6.855 -13.969 -15.633 1 95.38 100 ARG A O 1
ATOM 786 N N . ARG A 1 101 ? -6.488 -15.805 -14.461 1 96.38 101 ARG A N 1
ATOM 787 C CA . ARG A 1 101 ? -7.91 -16.125 -14.453 1 96.38 101 ARG A CA 1
ATOM 788 C C . ARG A 1 101 ? -8.711 -15.047 -13.727 1 96.38 101 ARG A C 1
ATOM 790 O O . ARG A 1 101 ? -9.75 -14.602 -14.211 1 96.38 101 ARG A O 1
ATOM 797 N N . CYS A 1 102 ? -8.25 -14.672 -12.57 1 96 102 CYS A N 1
ATOM 798 C CA . CYS A 1 102 ? -8.914 -13.625 -11.812 1 96 102 CYS A CA 1
ATOM 799 C C . CYS A 1 102 ? -9.016 -12.336 -12.625 1 96 102 CYS A C 1
ATOM 801 O O . CYS A 1 102 ? -10.055 -11.664 -12.602 1 96 102 CYS A O 1
ATOM 803 N N . SER A 1 103 ? -7.988 -12.039 -13.312 1 94.19 103 SER A N 1
ATOM 804 C CA . SER A 1 103 ? -7.906 -10.781 -14.055 1 94.19 103 SER A CA 1
ATOM 805 C C . SER A 1 103 ? -8.898 -10.758 -15.211 1 94.19 103 SER A C 1
ATOM 807 O O . SER A 1 103 ? -9.18 -9.695 -15.773 1 94.19 103 SER A O 1
ATOM 809 N N . GLN A 1 104 ? -9.383 -11.875 -15.602 1 94.81 104 GLN A N 1
ATOM 810 C CA . GLN A 1 104 ? -10.359 -11.961 -16.688 1 94.81 104 GLN A CA 1
ATOM 811 C C . GLN A 1 104 ? -11.75 -11.586 -16.188 1 94.81 104 GLN A C 1
ATOM 813 O O . GLN A 1 104 ? -12.656 -11.359 -17 1 94.81 104 GLN A O 1
ATOM 818 N N . ARG A 1 105 ? -11.883 -11.57 -14.93 1 94.56 105 ARG A N 1
ATOM 819 C CA . ARG A 1 105 ? -13.156 -11.125 -14.383 1 94.56 105 ARG A CA 1
ATOM 820 C C . ARG A 1 105 ? -13.328 -9.617 -14.547 1 94.56 105 ARG A C 1
ATOM 822 O O . ARG A 1 105 ? -12.391 -8.852 -14.336 1 94.56 105 ARG A O 1
ATOM 829 N N . GLU A 1 106 ? -14.508 -9.203 -14.828 1 93.75 106 GLU A N 1
ATOM 830 C CA . GLU A 1 106 ? -14.789 -7.785 -15.047 1 93.75 106 GLU A CA 1
ATOM 831 C C . GLU A 1 106 ? -14.516 -6.961 -13.789 1 93.75 106 GLU A C 1
ATOM 833 O O . GLU A 1 106 ? -13.938 -5.875 -13.867 1 93.75 106 GLU A O 1
ATOM 838 N N . SER A 1 107 ? -14.961 -7.484 -12.688 1 91.56 107 SER A N 1
ATOM 839 C CA . SER A 1 107 ? -14.773 -6.785 -11.414 1 91.56 107 SER A CA 1
ATOM 840 C C . SER A 1 107 ? -13.297 -6.543 -11.133 1 91.56 107 SER A C 1
ATOM 842 O O . SER A 1 107 ? -12.922 -5.488 -10.617 1 91.56 107 SER A O 1
ATOM 844 N N . VAL A 1 108 ? -12.445 -7.469 -11.547 1 93.44 108 VAL A N 1
ATOM 845 C CA . VAL A 1 108 ? -11.016 -7.398 -11.258 1 93.44 108 VAL A CA 1
ATOM 846 C C . VAL A 1 108 ? -10.328 -6.523 -12.305 1 93.44 108 VAL A C 1
ATOM 848 O O . VAL A 1 108 ? -9.5 -5.672 -11.961 1 93.44 108 VAL A O 1
ATOM 851 N N . SER A 1 109 ? -10.68 -6.738 -13.516 1 91.75 109 SER A N 1
ATOM 852 C CA . SER A 1 109 ? -10.016 -6.027 -14.602 1 91.75 109 SER A CA 1
ATOM 853 C C . SER A 1 109 ? -10.211 -4.52 -14.469 1 91.75 109 SER A C 1
ATOM 855 O O . SER A 1 109 ? -9.328 -3.74 -14.836 1 91.75 109 SER A O 1
ATOM 857 N N . LYS A 1 110 ? -11.25 -4.066 -13.938 1 85.88 110 LYS A N 1
ATOM 858 C CA . LYS A 1 110 ? -11.523 -2.648 -13.719 1 85.88 110 LYS A CA 1
ATOM 859 C C . LYS A 1 110 ? -10.625 -2.076 -12.625 1 85.88 110 LYS A C 1
ATOM 861 O O . LYS A 1 110 ? -10.312 -0.885 -12.633 1 85.88 110 LYS A O 1
ATOM 866 N N . CYS A 1 111 ? -10.242 -2.975 -11.727 1 85.44 111 CYS A N 1
ATOM 867 C CA . CYS A 1 111 ? -9.414 -2.557 -10.602 1 85.44 111 CYS A CA 1
ATOM 868 C C . CYS A 1 111 ? -7.941 -2.553 -10.984 1 85.44 111 CYS A C 1
ATOM 870 O O . CYS A 1 111 ? -7.168 -1.739 -10.469 1 85.44 111 CYS A O 1
ATOM 872 N N . LEU A 1 112 ? -7.574 -3.465 -11.836 1 82.5 112 LEU A N 1
ATOM 873 C CA . LEU A 1 112 ? -6.176 -3.637 -12.211 1 82.5 112 LEU A CA 1
ATOM 874 C C . LEU A 1 112 ? -5.883 -2.949 -13.539 1 82.5 112 LEU A C 1
ATOM 876 O O . LEU A 1 112 ? -5.078 -3.445 -14.336 1 82.5 112 LEU A O 1
ATOM 880 N N . VAL A 1 113 ? -6.387 -1.763 -13.781 1 73.81 113 VAL A N 1
ATOM 881 C CA . VAL A 1 113 ? -6.355 -1.063 -15.062 1 73.81 113 VAL A CA 1
ATOM 882 C C . VAL A 1 113 ? -4.926 -0.64 -15.391 1 73.81 113 VAL A C 1
ATOM 884 O O . VAL A 1 113 ? -4.582 -0.441 -16.562 1 73.81 113 VAL A O 1
ATOM 887 N N . GLU A 1 114 ? -4.117 -0.52 -14.578 1 82.31 114 GLU A N 1
ATOM 888 C CA . GLU A 1 114 ? -2.727 -0.151 -14.828 1 82.31 114 GLU A CA 1
ATOM 889 C C . GLU A 1 114 ? -1.767 -1.123 -14.148 1 82.31 114 GLU A C 1
ATOM 891 O O . GLU A 1 114 ? -1.391 -0.925 -12.992 1 82.31 114 GLU A O 1
ATOM 896 N N . PRO A 1 115 ? -1.321 -2.102 -14.953 1 78.5 115 PRO A N 1
ATOM 897 C CA . PRO A 1 115 ? -0.541 -3.158 -14.305 1 78.5 115 PRO A CA 1
ATOM 898 C C . PRO A 1 115 ? 0.813 -2.668 -13.805 1 78.5 115 PRO A C 1
ATOM 900 O O . PRO A 1 115 ? 1.411 -3.293 -12.922 1 78.5 115 PRO A O 1
ATOM 903 N N . ASN A 1 116 ? 1.269 -1.554 -14.367 1 87.44 116 ASN A N 1
ATOM 904 C CA . ASN A 1 116 ? 2.594 -1.087 -13.984 1 87.44 116 ASN A CA 1
ATOM 905 C C . ASN A 1 116 ? 2.514 0.075 -12.992 1 87.44 116 ASN A C 1
ATOM 907 O O . ASN A 1 116 ? 3.529 0.69 -12.672 1 87.44 116 ASN A O 1
ATOM 911 N N . LYS A 1 117 ? 1.409 0.226 -12.516 1 84.81 117 LYS A N 1
ATOM 912 C CA . LYS A 1 117 ? 1.206 1.366 -11.625 1 84.81 117 LYS A CA 1
ATOM 913 C C . LYS A 1 117 ? 2.117 1.28 -10.406 1 84.81 117 LYS A C 1
ATOM 915 O O . LYS A 1 117 ? 2.744 2.271 -10.023 1 84.81 117 LYS A O 1
ATOM 920 N N . MET A 1 118 ? 2.25 0.115 -9.836 1 89.88 118 MET A N 1
ATOM 921 C CA . MET A 1 118 ? 3.084 -0.057 -8.648 1 89.88 118 MET A CA 1
ATOM 922 C C . MET A 1 118 ? 4.562 0.076 -9 1 89.88 118 MET A C 1
ATOM 924 O O . MET A 1 118 ? 5.348 0.594 -8.203 1 89.88 118 MET A O 1
ATOM 928 N N . VAL A 1 119 ? 4.902 -0.308 -10.125 1 93.69 119 VAL A N 1
ATOM 929 C CA . VAL A 1 119 ? 6.281 -0.16 -10.578 1 93.69 119 VAL A CA 1
ATOM 930 C C . VAL A 1 119 ? 6.652 1.321 -10.633 1 93.69 119 VAL A C 1
ATOM 932 O O . VAL A 1 119 ? 7.699 1.728 -10.125 1 93.69 119 VAL A O 1
ATOM 935 N N . ASP A 1 120 ? 5.746 2.057 -11.234 1 89.88 120 ASP A N 1
ATOM 936 C CA . ASP A 1 120 ? 5.988 3.488 -11.391 1 89.88 120 ASP A CA 1
ATOM 937 C C . ASP A 1 120 ? 6.098 4.18 -10.031 1 89.88 120 ASP A C 1
ATOM 939 O O . ASP A 1 120 ? 6.949 5.051 -9.844 1 89.88 120 ASP A O 1
ATOM 943 N N . LEU A 1 121 ? 5.277 3.783 -9.164 1 87.88 121 LEU A N 1
ATOM 944 C CA . LEU A 1 121 ? 5.32 4.344 -7.82 1 87.88 121 LEU A CA 1
ATOM 945 C C . LEU A 1 121 ? 6.641 4.008 -7.133 1 87.88 121 LEU A C 1
ATOM 947 O O . LEU A 1 121 ? 7.277 4.883 -6.543 1 87.88 121 LEU A O 1
ATOM 951 N N . VAL A 1 122 ? 7.082 2.842 -7.207 1 92.12 122 VAL A N 1
ATOM 952 C CA . VAL A 1 122 ? 8.32 2.41 -6.57 1 92.12 122 VAL A CA 1
ATOM 953 C C . VAL A 1 122 ? 9.508 3.137 -7.203 1 92.12 122 VAL A C 1
ATOM 955 O O . VAL A 1 122 ? 10.406 3.604 -6.496 1 92.12 122 VAL A O 1
ATOM 958 N N . VAL A 1 123 ? 9.508 3.236 -8.547 1 93.25 123 VAL A N 1
ATOM 959 C CA . VAL A 1 123 ? 10.578 3.924 -9.258 1 93.25 123 VAL A CA 1
ATOM 960 C C . VAL A 1 123 ? 10.672 5.371 -8.773 1 93.25 123 VAL A C 1
ATOM 962 O O . VAL A 1 123 ? 11.766 5.859 -8.484 1 93.25 123 VAL A O 1
ATOM 965 N N . CYS A 1 124 ? 9.555 5.949 -8.656 1 91.31 124 CYS A N 1
ATOM 966 C CA . CYS A 1 124 ? 9.5 7.352 -8.258 1 91.31 124 CYS A CA 1
ATOM 967 C C . CYS A 1 124 ? 10.023 7.539 -6.844 1 91.31 124 CYS A C 1
ATOM 969 O O . CYS A 1 124 ? 10.883 8.391 -6.609 1 91.31 124 CYS A O 1
ATOM 971 N N . PHE A 1 125 ? 9.555 6.754 -5.957 1 90.5 125 PHE A N 1
ATOM 972 C CA . PHE A 1 125 ? 9.953 6.926 -4.566 1 90.5 125 PHE A CA 1
ATOM 973 C C . PHE A 1 125 ? 11.398 6.477 -4.355 1 90.5 125 PHE A C 1
ATOM 975 O O . PHE A 1 125 ? 12.125 7.059 -3.547 1 90.5 125 PHE A O 1
ATOM 982 N N . ARG A 1 126 ? 11.836 5.523 -5.059 1 92.81 126 ARG A N 1
ATOM 983 C CA . ARG A 1 126 ? 13.25 5.145 -4.992 1 92.81 126 ARG A CA 1
ATOM 984 C C . ARG A 1 126 ? 14.141 6.301 -5.43 1 92.81 126 ARG A C 1
ATOM 986 O O . ARG A 1 126 ? 15.172 6.566 -4.801 1 92.81 126 ARG A O 1
ATOM 993 N N . ARG A 1 127 ? 13.68 6.902 -6.473 1 92.94 127 ARG A N 1
ATOM 994 C CA . ARG A 1 127 ? 14.438 8.039 -6.98 1 92.94 127 ARG A CA 1
ATOM 995 C C . ARG A 1 127 ? 14.516 9.156 -5.945 1 92.94 127 ARG A C 1
ATOM 997 O O . ARG A 1 127 ? 15.578 9.742 -5.738 1 92.94 127 ARG A O 1
ATOM 1004 N N . MET A 1 128 ? 13.492 9.367 -5.324 1 89.88 128 MET A N 1
ATOM 1005 C CA . MET A 1 128 ? 13.453 10.422 -4.32 1 89.88 128 MET A CA 1
ATOM 1006 C C . MET A 1 128 ? 14.367 10.086 -3.145 1 89.88 128 MET A C 1
ATOM 1008 O O . MET A 1 128 ? 14.977 10.977 -2.545 1 89.88 128 MET A O 1
ATOM 1012 N N . PHE A 1 129 ? 14.406 8.805 -2.768 1 91.06 129 PHE A N 1
ATOM 1013 C CA . PHE A 1 129 ? 15.242 8.367 -1.652 1 91.06 129 PHE A CA 1
ATOM 1014 C C . PHE A 1 129 ? 16.703 8.266 -2.074 1 91.06 129 PHE A C 1
ATOM 1016 O O . PHE A 1 129 ? 17.578 8.047 -1.238 1 91.06 129 PHE A O 1
ATOM 1023 N N . GLY A 1 130 ? 16.938 8.43 -3.377 1 90.38 130 GLY A N 1
ATOM 1024 C CA . GLY A 1 130 ? 18.297 8.297 -3.875 1 90.38 130 GLY A CA 1
ATOM 1025 C C . GLY A 1 130 ? 18.734 6.852 -4.043 1 90.38 130 GLY A C 1
ATOM 1026 O O . GLY A 1 130 ? 19.922 6.543 -3.953 1 90.38 130 GLY A O 1
ATOM 1027 N N . LEU A 1 131 ? 17.734 6.047 -4.184 1 89.94 131 LEU A N 1
ATOM 1028 C CA . LEU A 1 131 ? 18.031 4.633 -4.395 1 89.94 131 LEU A CA 1
ATOM 1029 C C . LEU A 1 131 ? 18.188 4.328 -5.879 1 89.94 131 LEU A C 1
ATOM 1031 O O . LEU A 1 131 ? 17.547 4.957 -6.719 1 89.94 131 LEU A O 1
ATOM 1035 N N . LYS A 1 132 ? 19.172 3.705 -6.309 1 73.81 132 LYS A N 1
ATOM 1036 C CA . LYS A 1 132 ? 19.469 3.363 -7.695 1 73.81 132 LYS A CA 1
ATOM 1037 C C . LYS A 1 132 ? 18.812 2.047 -8.094 1 73.81 132 LYS A C 1
ATOM 1039 O O . LYS A 1 132 ? 18.641 1.155 -7.254 1 73.81 132 LYS A O 1
ATOM 1044 N N . MET B 1 1 ? 10.25 0.939 3.781 1 53.16 1 MET B N 1
ATOM 1045 C CA . MET B 1 1 ? 11.234 2.004 3.963 1 53.16 1 MET B CA 1
ATOM 1046 C C . MET B 1 1 ? 10.68 3.109 4.855 1 53.16 1 MET B C 1
ATOM 1048 O O . MET B 1 1 ? 11.32 3.49 5.844 1 53.16 1 MET B O 1
ATOM 1052 N N . ALA B 1 2 ? 9.469 3.461 4.48 1 59.59 2 ALA B N 1
ATOM 1053 C CA . ALA B 1 2 ? 8.914 4.473 5.379 1 59.59 2 ALA B CA 1
ATOM 1054 C C . ALA B 1 2 ? 8.984 4.016 6.832 1 59.59 2 ALA B C 1
ATOM 1056 O O . ALA B 1 2 ? 9.258 4.816 7.73 1 59.59 2 ALA B O 1
ATOM 1057 N N . SER B 1 3 ? 8.93 2.658 6.914 1 61.44 3 SER B N 1
ATOM 1058 C CA . SER B 1 3 ? 8.906 2.096 8.258 1 61.44 3 SER B CA 1
ATOM 1059 C C . SER B 1 3 ? 10.227 2.348 8.984 1 61.44 3 SER B C 1
ATOM 1061 O O . SER B 1 3 ? 10.242 2.77 10.141 1 61.44 3 SER B O 1
ATOM 1063 N N . ASN B 1 4 ? 11.211 2.16 8.25 1 64.56 4 ASN B N 1
ATOM 1064 C CA . ASN B 1 4 ? 12.516 2.328 8.883 1 64.56 4 ASN B CA 1
ATOM 1065 C C . ASN B 1 4 ? 12.781 3.785 9.258 1 64.56 4 ASN B C 1
ATOM 1067 O O . ASN B 1 4 ? 13.258 4.074 10.352 1 64.56 4 ASN B O 1
ATOM 1071 N N . VAL B 1 5 ? 12.461 4.672 8.398 1 66.38 5 VAL B N 1
ATOM 1072 C CA . VAL B 1 5 ? 12.727 6.094 8.594 1 66.38 5 VAL B CA 1
ATOM 1073 C C . VAL B 1 5 ? 11.844 6.637 9.711 1 66.38 5 VAL B C 1
ATOM 1075 O O . VAL B 1 5 ? 12.32 7.348 10.602 1 66.38 5 VAL B O 1
ATOM 1078 N N . MET B 1 6 ? 10.68 6.125 9.656 1 66.88 6 MET B N 1
ATOM 1079 C CA . MET B 1 6 ? 9.719 6.656 10.617 1 66.88 6 MET B CA 1
ATOM 1080 C C . MET B 1 6 ? 9.977 6.109 12.016 1 66.88 6 MET B C 1
ATOM 1082 O O . MET B 1 6 ? 9.766 6.805 13.008 1 66.88 6 MET B O 1
ATOM 1086 N N . SER B 1 7 ? 10.336 4.891 11.992 1 62.5 7 SER B N 1
ATOM 1087 C CA . SER B 1 7 ? 10.625 4.309 13.297 1 62.5 7 SER B CA 1
ATOM 1088 C C . SER B 1 7 ? 11.875 4.922 13.914 1 62.5 7 SER B C 1
ATOM 1090 O O . SER B 1 7 ? 11.953 5.113 15.125 1 62.5 7 SER B O 1
ATOM 1092 N N . ARG B 1 8 ? 12.758 5.316 13.234 1 57.78 8 ARG B N 1
ATOM 1093 C CA . ARG B 1 8 ? 14.008 5.875 13.727 1 57.78 8 ARG B CA 1
ATOM 1094 C C . ARG B 1 8 ? 13.82 7.312 14.203 1 57.78 8 ARG B C 1
ATOM 1096 O O . ARG B 1 8 ? 14.562 7.789 15.062 1 57.78 8 ARG B O 1
ATOM 1103 N N . GLY B 1 9 ? 12.906 7.922 13.555 1 59.84 9 GLY B N 1
ATOM 1104 C CA . GLY B 1 9 ? 12.758 9.32 13.922 1 59.84 9 GLY B CA 1
ATOM 1105 C C . GLY B 1 9 ? 12.188 9.523 15.312 1 59.84 9 GLY B C 1
ATOM 1106 O O . GLY B 1 9 ? 12.141 10.648 15.812 1 59.84 9 GLY B O 1
ATOM 1107 N N . GLY B 1 10 ? 11.867 8.344 16.047 1 59.12 10 GLY B N 1
ATOM 1108 C CA . GLY B 1 10 ? 11.508 8.383 17.453 1 59.12 10 GLY B CA 1
ATOM 1109 C C . GLY B 1 10 ? 10.203 9.102 17.719 1 59.12 10 GLY B C 1
ATOM 1110 O O . GLY B 1 10 ? 9.977 9.609 18.812 1 59.12 10 GLY B O 1
ATOM 1111 N N . ASN B 1 11 ? 9.359 9.445 16.797 1 64.31 11 ASN B N 1
ATOM 1112 C CA . ASN B 1 11 ? 8.211 10.289 17.094 1 64.31 11 ASN B CA 1
ATOM 1113 C C . ASN B 1 11 ? 7.008 9.461 17.531 1 64.31 11 ASN B C 1
ATOM 1115 O O . ASN B 1 11 ? 5.949 10.008 17.844 1 64.31 11 ASN B O 1
ATOM 1119 N N . GLY B 1 12 ? 7.273 8.219 17.812 1 72.75 12 GLY B N 1
ATOM 1120 C CA . GLY B 1 12 ? 6.273 7.352 18.422 1 72.75 12 GLY B CA 1
ATOM 1121 C C . GLY B 1 12 ? 5.234 6.859 17.438 1 72.75 12 GLY B C 1
ATOM 1122 O O . GLY B 1 12 ? 4.469 5.938 17.734 1 72.75 12 GLY B O 1
ATOM 1123 N N . VAL B 1 13 ? 5.086 7.652 16.297 1 84.12 13 VAL B N 1
ATOM 1124 C CA . VAL B 1 13 ? 4.098 7.191 15.336 1 84.12 13 VAL B CA 1
ATOM 1125 C C . VAL B 1 13 ? 4.805 6.582 14.125 1 84.12 13 VAL B C 1
ATOM 1127 O O . VAL B 1 13 ? 5.629 7.238 13.484 1 84.12 13 VAL B O 1
ATOM 1130 N N . GLY B 1 14 ? 4.562 5.387 13.844 1 82.75 14 GLY B N 1
ATOM 1131 C CA . GLY B 1 14 ? 5.145 4.695 12.703 1 82.75 14 GLY B CA 1
ATOM 1132 C C . GLY B 1 14 ? 4.113 4.285 11.672 1 82.75 14 GLY B C 1
ATOM 1133 O O . GLY B 1 14 ? 2.932 4.613 11.797 1 82.75 14 GLY B O 1
ATOM 1134 N N . PRO B 1 15 ? 4.66 3.705 10.609 1 83.69 15 PRO B N 1
ATOM 1135 C CA . PRO B 1 15 ? 3.773 3.289 9.523 1 83.69 15 PRO B CA 1
ATOM 1136 C C . PRO B 1 15 ? 2.67 2.342 9.992 1 83.69 15 PRO B C 1
ATOM 1138 O O . PRO B 1 15 ? 1.549 2.395 9.477 1 83.69 15 PRO B O 1
ATOM 1141 N N . ARG B 1 16 ? 3.039 1.596 10.914 1 83.94 16 ARG B N 1
ATOM 1142 C CA . ARG B 1 16 ? 2.064 0.626 11.398 1 83.94 16 ARG B CA 1
ATOM 1143 C C . ARG B 1 16 ? 0.856 1.325 12.016 1 83.94 16 ARG B C 1
ATOM 1145 O O . ARG B 1 16 ? -0.285 0.918 11.789 1 83.94 16 ARG B O 1
ATOM 1152 N N . GLN B 1 17 ? 1.075 2.289 12.773 1 89.56 17 GLN B N 1
ATOM 1153 C CA . GLN B 1 17 ? -0.005 3.025 13.43 1 89.56 17 GLN B CA 1
ATOM 1154 C C . GLN B 1 17 ? -0.867 3.758 12.398 1 89.56 17 GLN B C 1
ATOM 1156 O O . GLN B 1 17 ? -2.096 3.744 12.492 1 89.56 17 GLN B O 1
ATOM 1161 N N . VAL B 1 18 ? -0.213 4.32 11.438 1 91.69 18 VAL B N 1
ATOM 1162 C CA . VAL B 1 18 ? -0.937 5.117 10.453 1 91.69 18 VAL B CA 1
ATOM 1163 C C . VAL B 1 18 ? -1.749 4.199 9.539 1 91.69 18 VAL B C 1
ATOM 1165 O O . VAL B 1 18 ? -2.949 4.41 9.352 1 91.69 18 VAL B O 1
ATOM 1168 N N . TYR B 1 19 ? -1.112 3.17 9.141 1 90 19 TYR B N 1
ATOM 1169 C CA . TYR B 1 19 ? -1.813 2.268 8.234 1 90 19 TYR B CA 1
ATOM 1170 C C . TYR B 1 19 ? -2.883 1.472 8.977 1 90 19 TYR B C 1
ATOM 1172 O O . TYR B 1 19 ? -3.922 1.136 8.406 1 90 19 TYR B O 1
ATOM 1180 N N . GLY B 1 20 ? -2.525 1.175 10.18 1 89.75 20 GLY B N 1
ATOM 1181 C CA . GLY B 1 20 ? -3.537 0.504 10.977 1 89.75 20 GLY B CA 1
ATOM 1182 C C . GLY B 1 20 ? -4.816 1.305 11.117 1 89.75 20 GLY B C 1
ATOM 1183 O O . GLY B 1 20 ? -5.906 0.791 10.859 1 89.75 20 GLY B O 1
ATOM 1184 N N . ALA B 1 21 ? -4.699 2.518 11.523 1 95.19 21 ALA B N 1
ATOM 1185 C CA . ALA B 1 21 ? -5.84 3.418 11.648 1 95.19 21 ALA B CA 1
ATOM 1186 C C . ALA B 1 21 ? -6.508 3.654 10.297 1 95.19 21 ALA B C 1
ATOM 1188 O O . ALA B 1 21 ? -7.734 3.621 10.188 1 95.19 21 ALA B O 1
ATOM 1189 N N . GLY B 1 22 ? -5.691 3.857 9.297 1 95.88 22 GLY B N 1
ATOM 1190 C CA . GLY B 1 22 ? -6.215 4.059 7.957 1 95.88 22 GLY B CA 1
ATOM 1191 C C . GLY B 1 22 ? -7.008 2.873 7.441 1 95.88 22 GLY B C 1
ATOM 1192 O O . GLY B 1 22 ? -8.016 3.047 6.754 1 95.88 22 GLY B O 1
ATOM 1193 N N . GLY B 1 23 ? -6.531 1.742 7.773 1 93.12 23 GLY B N 1
ATOM 1194 C CA . GLY B 1 23 ? -7.23 0.535 7.359 1 93.12 23 GLY B CA 1
ATOM 1195 C C . GLY B 1 23 ? -8.625 0.42 7.945 1 93.12 23 GLY B C 1
ATOM 1196 O O . GLY B 1 23 ? -9.547 -0.04 7.277 1 93.12 23 GLY B O 1
ATOM 1197 N N . LYS B 1 24 ? -8.812 0.816 9.227 1 94.62 24 LYS B N 1
ATOM 1198 C CA . LYS B 1 24 ? -10.133 0.831 9.859 1 94.62 24 LYS B CA 1
ATOM 1199 C C . LYS B 1 24 ? -11.094 1.74 9.094 1 94.62 24 LYS B C 1
ATOM 1201 O O . LYS B 1 24 ? -12.297 1.479 9.047 1 94.62 24 LYS B O 1
ATOM 1206 N N . ILE B 1 25 ? -10.555 2.725 8.461 1 96.81 25 ILE B N 1
ATOM 1207 C CA . ILE B 1 25 ? -11.352 3.715 7.754 1 96.81 25 ILE B CA 1
ATOM 1208 C C . ILE B 1 25 ? -11.719 3.182 6.367 1 96.81 25 ILE B C 1
ATOM 1210 O O . ILE B 1 25 ? -12.898 3.156 6 1 96.81 25 ILE B O 1
ATOM 1214 N N . THR B 1 26 ? -10.797 2.668 5.613 1 95.5 26 THR B N 1
ATOM 1215 C CA . THR B 1 26 ? -10.992 2.348 4.203 1 95.5 26 THR B CA 1
ATOM 1216 C C . THR B 1 26 ? -11.734 1.026 4.043 1 95.5 26 THR B C 1
ATOM 1218 O O . THR B 1 26 ? -12.406 0.801 3.031 1 95.5 26 THR B O 1
ATOM 1221 N N . TRP B 1 27 ? -11.719 0.209 5.109 1 92.75 27 TRP B N 1
ATOM 1222 C CA . TRP B 1 27 ? -12.273 -1.133 4.957 1 92.75 27 TRP B CA 1
ATOM 1223 C C . TRP B 1 27 ? -13.391 -1.381 5.973 1 92.75 27 TRP B C 1
ATOM 1225 O O . TRP B 1 27 ? -13.664 -2.527 6.324 1 92.75 27 TRP B O 1
ATOM 1235 N N . HIS B 1 28 ? -13.945 -0.396 6.371 1 94.38 28 HIS B N 1
ATOM 1236 C CA . HIS B 1 28 ? -14.984 -0.532 7.383 1 94.38 28 HIS B CA 1
ATOM 1237 C C . HIS B 1 28 ? -16.266 -1.121 6.785 1 94.38 28 HIS B C 1
ATOM 1239 O O . HIS B 1 28 ? -16.594 -0.845 5.633 1 94.38 28 HIS B O 1
ATOM 1245 N N . ARG B 1 29 ? -16.766 -1.942 7.594 1 91.69 29 ARG B N 1
ATOM 1246 C CA . ARG B 1 29 ? -18.094 -2.447 7.266 1 91.69 29 ARG B CA 1
ATOM 1247 C C . ARG B 1 29 ? -19.188 -1.575 7.883 1 91.69 29 ARG B C 1
ATOM 1249 O O . ARG B 1 29 ? -20.219 -1.343 7.27 1 91.69 29 ARG B O 1
ATOM 1256 N N . TYR B 1 30 ? -18.906 -1.094 9.133 1 93.88 30 TYR B N 1
ATOM 1257 C CA . TYR B 1 30 ? -19.844 -0.258 9.867 1 93.88 30 TYR B CA 1
ATOM 1258 C C . TYR B 1 30 ? -19.266 1.129 10.117 1 93.88 30 TYR B C 1
ATOM 1260 O O . TYR B 1 30 ? -18.047 1.28 10.281 1 93.88 30 TYR B O 1
ATOM 1268 N N . LYS B 1 31 ? -20.125 2.053 10.242 1 93.94 31 LYS B N 1
ATOM 1269 C CA . LYS B 1 31 ? -19.703 3.445 10.375 1 93.94 31 LYS B CA 1
ATOM 1270 C C . LYS B 1 31 ? -18.891 3.658 11.648 1 93.94 31 LYS B C 1
ATOM 1272 O O . LYS B 1 31 ? -17.984 4.492 11.68 1 93.94 31 LYS B O 1
ATOM 1277 N N . HIS B 1 32 ? -19.219 2.893 12.648 1 96.62 32 HIS B N 1
ATOM 1278 C CA . HIS B 1 32 ? -18.531 3.111 13.906 1 96.62 32 HIS B CA 1
ATOM 1279 C C . HIS B 1 32 ? -17.062 2.688 13.805 1 96.62 32 HIS B C 1
ATOM 1281 O O . HIS B 1 32 ? -16.203 3.225 14.508 1 96.62 32 HIS B O 1
ATOM 1287 N N . GLU B 1 33 ? -16.703 1.723 12.961 1 95.62 33 GLU B N 1
ATOM 1288 C CA . GLU B 1 33 ? -15.312 1.332 12.711 1 95.62 33 GLU B CA 1
ATOM 1289 C C . GLU B 1 33 ? -14.531 2.463 12.055 1 95.62 33 GLU B C 1
ATOM 1291 O O . GLU B 1 33 ? -13.398 2.744 12.445 1 95.62 33 GLU B O 1
ATOM 1296 N N . ALA B 1 34 ? -15.172 3.07 11.117 1 96.94 34 ALA B N 1
ATOM 1297 C CA . ALA B 1 34 ? -14.539 4.207 10.453 1 96.94 34 ALA B CA 1
ATOM 1298 C C . ALA B 1 34 ? -14.297 5.352 11.43 1 96.94 34 ALA B C 1
ATOM 1300 O O . ALA B 1 34 ? -13.266 6.023 11.367 1 96.94 34 ALA B O 1
ATOM 1301 N N . ALA B 1 35 ? -15.242 5.539 12.312 1 98 35 ALA B N 1
ATOM 1302 C CA . ALA B 1 35 ? -15.125 6.594 13.312 1 98 35 ALA B CA 1
ATOM 1303 C C . ALA B 1 35 ? -13.945 6.332 14.25 1 98 35 ALA B C 1
ATOM 1305 O O . ALA B 1 35 ? -13.227 7.258 14.633 1 98 35 ALA B O 1
ATOM 1306 N N . GLU B 1 36 ? -13.797 5.074 14.633 1 97.81 36 GLU B N 1
ATOM 1307 C CA . GLU B 1 36 ? -12.664 4.691 15.461 1 97.81 36 GLU B CA 1
ATOM 1308 C C . GLU B 1 36 ? -11.344 4.93 14.734 1 97.81 36 GLU B C 1
ATOM 1310 O O . GLU B 1 36 ? -10.398 5.484 15.305 1 97.81 36 GLU B O 1
ATOM 1315 N N . GLY B 1 37 ? -11.281 4.516 13.531 1 97.75 37 GLY B N 1
ATOM 1316 C CA . GLY B 1 37 ? -10.094 4.746 12.719 1 97.75 37 GLY B CA 1
ATOM 1317 C C . GLY B 1 37 ? -9.773 6.219 12.539 1 97.75 37 GLY B C 1
ATOM 1318 O O . GLY B 1 37 ? -8.609 6.613 12.586 1 97.75 37 GLY B O 1
ATOM 1319 N N . LYS B 1 38 ? -10.773 6.938 12.352 1 98.25 38 LYS B N 1
ATOM 1320 C CA . LYS B 1 38 ? -10.617 8.383 12.195 1 98.25 38 LYS B CA 1
ATOM 1321 C C . LYS B 1 38 ? -9.984 8.992 13.438 1 98.25 38 LYS B C 1
ATOM 1323 O O . LYS B 1 38 ? -9.031 9.781 13.336 1 98.25 38 LYS B O 1
ATOM 1328 N N . LYS B 1 39 ? -10.531 8.641 14.547 1 98.31 39 LYS B N 1
ATOM 1329 C CA . LYS B 1 39 ? -10 9.164 15.805 1 98.31 39 LYS B CA 1
ATOM 1330 C C . LYS B 1 39 ? -8.523 8.812 15.969 1 98.31 39 LYS B C 1
ATOM 1332 O O . LYS B 1 39 ? -7.703 9.68 16.266 1 98.31 39 LYS B O 1
ATOM 1337 N N . GLU B 1 40 ? -8.188 7.602 15.758 1 97.81 40 GLU B N 1
ATOM 1338 C CA . GLU B 1 40 ? -6.809 7.137 15.883 1 97.81 40 GLU B CA 1
ATOM 1339 C C . GLU B 1 40 ? -5.906 7.82 14.859 1 97.81 40 GLU B C 1
ATOM 1341 O O . GLU B 1 40 ? -4.785 8.219 15.18 1 97.81 40 GLU B O 1
ATOM 1346 N N . LEU B 1 41 ? -6.379 7.926 13.68 1 97.94 41 LEU B N 1
ATOM 1347 C CA . LEU B 1 41 ? -5.578 8.531 12.625 1 97.94 41 LEU B CA 1
ATOM 1348 C C . LEU B 1 41 ? -5.277 9.992 12.938 1 97.94 41 LEU B C 1
ATOM 1350 O O . LEU B 1 41 ? -4.133 10.438 12.812 1 97.94 41 LEU B O 1
ATOM 1354 N N . ILE B 1 42 ? -6.277 10.695 13.375 1 98.19 42 ILE B N 1
ATOM 1355 C CA . ILE B 1 42 ? -6.102 12.109 13.68 1 98.19 42 ILE B CA 1
ATOM 1356 C C . ILE B 1 42 ? -5.078 12.273 14.805 1 98.19 42 ILE B C 1
ATOM 1358 O O . ILE B 1 42 ? -4.207 13.141 14.742 1 98.19 42 ILE B O 1
ATOM 1362 N N . GLU B 1 43 ? -5.207 11.414 15.781 1 97.25 43 GLU B N 1
ATOM 1363 C CA . GLU B 1 43 ? -4.242 11.453 16.875 1 97.25 43 GLU B CA 1
ATOM 1364 C C . GLU B 1 43 ? -2.822 11.219 16.359 1 97.25 43 GLU B C 1
ATOM 1366 O O . GLU B 1 43 ? -1.896 11.945 16.75 1 97.25 43 GLU B O 1
ATOM 1371 N N . ASN B 1 44 ? -2.609 10.266 15.562 1 95.19 44 ASN B N 1
ATOM 1372 C CA . ASN B 1 44 ? -1.303 9.969 14.984 1 95.19 44 ASN B CA 1
ATOM 1373 C C . ASN B 1 44 ? -0.799 11.125 14.125 1 95.19 44 ASN B C 1
ATOM 1375 O O . ASN B 1 44 ? 0.375 11.492 14.195 1 95.19 44 ASN B O 1
ATOM 1379 N N . LEU B 1 45 ? -1.676 11.695 13.328 1 96.44 45 LEU B N 1
ATOM 1380 C CA . LEU B 1 45 ? -1.289 12.773 12.422 1 96.44 45 LEU B CA 1
ATOM 1381 C C . LEU B 1 45 ? -0.926 14.031 13.195 1 96.44 45 LEU B C 1
ATOM 1383 O O . LEU B 1 45 ? -0.045 14.789 12.773 1 96.44 45 LEU B O 1
ATOM 1387 N N . LYS B 1 46 ? -1.577 14.219 14.281 1 96.5 46 LYS B N 1
ATOM 1388 C CA . LYS B 1 46 ? -1.239 15.375 15.109 1 96.5 46 LYS B CA 1
ATOM 1389 C C . LYS B 1 46 ? 0.175 15.25 15.672 1 96.5 46 LYS B C 1
ATOM 1391 O O . LYS B 1 46 ? 0.893 16.25 15.781 1 96.5 46 LYS B O 1
ATOM 1396 N N . VAL B 1 47 ? 0.515 14.086 16.062 1 93.31 47 VAL B N 1
ATOM 1397 C CA . VAL B 1 47 ? 1.885 13.859 16.5 1 93.31 47 VAL B CA 1
ATOM 1398 C C . VAL B 1 47 ? 2.859 14.195 15.375 1 93.31 47 VAL B C 1
ATOM 1400 O O . VAL B 1 47 ? 3.844 14.906 15.594 1 93.31 47 VAL B O 1
ATOM 1403 N N . LEU B 1 48 ? 2.568 13.742 14.188 1 91.69 48 LEU B N 1
ATOM 1404 C CA . LEU B 1 48 ? 3.432 13.984 13.039 1 91.69 48 LEU B CA 1
ATOM 1405 C C . LEU B 1 48 ? 3.49 15.469 12.703 1 91.69 48 LEU B C 1
ATOM 1407 O O . LEU B 1 48 ? 4.551 15.992 12.352 1 91.69 48 LEU B O 1
ATOM 1411 N N . GLU B 1 49 ? 2.336 16.078 12.758 1 95.06 49 GLU B N 1
ATOM 1412 C CA . GLU B 1 49 ? 2.299 17.516 12.547 1 95.06 49 GLU B CA 1
ATOM 1413 C C . GLU B 1 49 ? 3.195 18.25 13.547 1 95.06 49 GLU B C 1
ATOM 1415 O O . GLU B 1 49 ? 3.881 19.203 13.195 1 95.06 49 GLU B O 1
ATOM 1420 N N . GLY B 1 50 ? 3.172 17.797 14.789 1 92.94 50 GLY B N 1
ATOM 1421 C CA . GLY B 1 50 ? 4.035 18.359 15.812 1 92.94 50 GLY B CA 1
ATOM 1422 C C . GLY B 1 50 ? 5.512 18.203 15.508 1 92.94 50 GLY B C 1
ATOM 1423 O O . GLY B 1 50 ? 6.312 19.094 15.773 1 92.94 50 GLY B O 1
ATOM 1424 N N . VAL B 1 51 ? 5.848 17.109 14.984 1 87.94 51 VAL B N 1
ATOM 1425 C CA . VAL B 1 51 ? 7.23 16.828 14.609 1 87.94 51 VAL B CA 1
ATOM 1426 C C . VAL B 1 51 ? 7.672 17.781 13.508 1 87.94 51 VAL B C 1
ATOM 1428 O O . VAL B 1 51 ? 8.805 18.281 13.516 1 87.94 51 VAL B O 1
ATOM 1431 N N . LEU B 1 52 ? 6.84 18.047 12.531 1 90.19 52 LEU B N 1
ATOM 1432 C CA . LEU B 1 52 ? 7.152 18.953 11.438 1 90.19 52 LEU B CA 1
ATOM 1433 C C . LEU B 1 52 ? 7.266 20.391 11.938 1 90.19 52 LEU B C 1
ATOM 1435 O O . LEU B 1 52 ? 8.156 21.125 11.516 1 90.19 52 LEU B O 1
ATOM 1439 N N . GLY B 1 53 ? 6.32 20.719 12.828 1 91.88 53 GLY B N 1
ATOM 1440 C CA . GLY B 1 53 ? 6.305 22.094 13.328 1 91.88 53 GLY B CA 1
ATOM 1441 C C . GLY B 1 53 ? 5.996 23.109 12.25 1 91.88 53 GLY B C 1
ATOM 1442 O O . GLY B 1 53 ? 5.105 22.906 11.43 1 91.88 53 GLY B O 1
ATOM 1443 N N . ASP B 1 54 ? 6.766 24.234 12.289 1 93.75 54 ASP B N 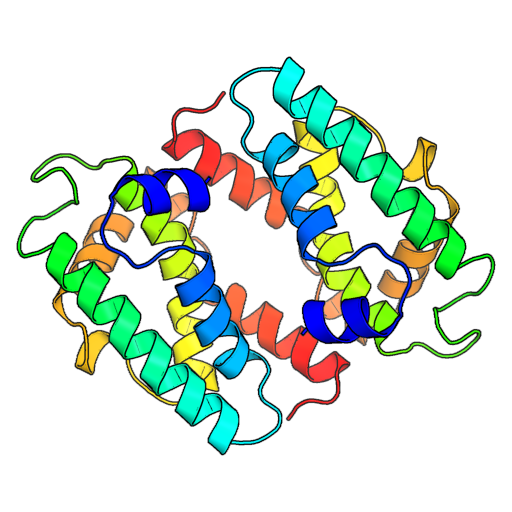1
ATOM 1444 C CA . ASP B 1 54 ? 6.5 25.328 11.352 1 93.75 54 ASP B CA 1
ATOM 1445 C C . ASP B 1 54 ? 7.547 25.359 10.242 1 93.75 54 ASP B C 1
ATOM 1447 O O . ASP B 1 54 ? 7.621 26.328 9.477 1 93.75 54 ASP B O 1
ATOM 1451 N N . LYS B 1 55 ? 8.289 24.375 10.156 1 93.81 55 LYS B N 1
ATOM 1452 C CA . LYS B 1 55 ? 9.359 24.328 9.172 1 93.81 55 LYS B CA 1
ATOM 1453 C C . LYS B 1 55 ? 8.828 23.922 7.801 1 93.81 55 LYS B C 1
ATOM 1455 O O . LYS B 1 55 ? 7.871 23.156 7.699 1 93.81 55 LYS B O 1
ATOM 1460 N N . PRO B 1 56 ? 9.469 24.422 6.75 1 96.12 56 PRO B N 1
ATOM 1461 C CA . PRO B 1 56 ? 9.039 24.016 5.41 1 96.12 56 PRO B CA 1
ATOM 1462 C C . PRO B 1 56 ? 9.148 22.516 5.18 1 96.12 56 PRO B C 1
ATOM 1464 O O . PRO B 1 56 ? 8.289 21.922 4.523 1 96.12 56 PRO B O 1
ATOM 1467 N N . TYR B 1 57 ? 10.188 21.906 5.719 1 96.44 57 TYR B N 1
ATOM 1468 C CA . TYR B 1 57 ? 10.422 20.469 5.617 1 96.44 57 TYR B CA 1
ATOM 1469 C C . TYR B 1 57 ? 10.914 19.891 6.945 1 96.44 57 TYR B C 1
ATOM 1471 O O . TYR B 1 57 ? 11.18 20.641 7.887 1 96.44 57 TYR B O 1
ATOM 1479 N N . SER B 1 58 ? 11 18.594 6.996 1 90.5 58 SER B N 1
ATOM 1480 C CA . SER B 1 58 ? 11.438 17.938 8.219 1 90.5 58 SER B CA 1
ATOM 1481 C C . SER B 1 58 ? 12.859 18.344 8.594 1 90.5 58 SER B C 1
ATOM 1483 O O . SER B 1 58 ? 13.211 18.406 9.773 1 90.5 58 SER B O 1
ATOM 1485 N N . GLY B 1 59 ? 13.672 18.656 7.676 1 89.81 59 GLY B N 1
ATOM 1486 C CA . GLY B 1 59 ? 15.031 19.109 7.898 1 89.81 59 GLY B CA 1
ATOM 1487 C C . GLY B 1 59 ? 15.156 20.609 7.977 1 89.81 59 GLY B C 1
ATOM 1488 O O . GLY B 1 59 ? 16.234 21.172 7.77 1 89.81 59 GLY B O 1
ATOM 1489 N N . GLY B 1 60 ? 14.078 21.219 8.242 1 93 60 GLY B N 1
ATOM 1490 C CA . GLY B 1 60 ? 14.078 22.672 8.18 1 93 60 GLY B CA 1
ATOM 1491 C C . GLY B 1 60 ? 13.844 23.219 6.781 1 93 60 GLY B C 1
ATOM 1492 O O . GLY B 1 60 ? 12.734 23.141 6.258 1 93 60 GLY B O 1
ATOM 1493 N N . GLU B 1 61 ? 14.961 23.672 6.219 1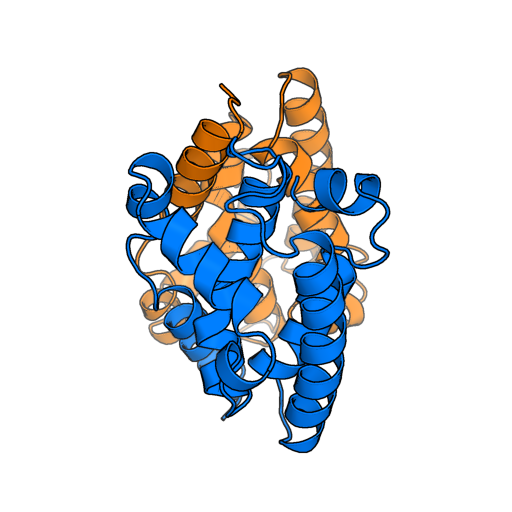 94.62 61 GLU B N 1
ATOM 1494 C CA . GLU B 1 61 ? 14.852 24.234 4.871 1 94.62 61 GLU B CA 1
ATOM 1495 C C . GLU B 1 61 ? 15.188 23.172 3.814 1 94.62 61 GLU B C 1
ATOM 1497 O O . GLU B 1 61 ? 15.07 23.438 2.615 1 94.62 61 GLU B O 1
ATOM 1502 N N . THR B 1 62 ? 15.5 22.094 4.293 1 94.94 62 THR B N 1
ATOM 1503 C CA . THR B 1 62 ? 15.93 21.047 3.367 1 94.94 62 THR B CA 1
ATOM 1504 C C . THR B 1 62 ? 14.914 19.906 3.34 1 94.94 62 THR B C 1
ATOM 1506 O O . THR B 1 62 ? 14.438 19.469 4.391 1 94.94 62 THR B O 1
ATOM 1509 N N . PHE B 1 63 ? 14.578 19.516 2.129 1 95 63 PHE B N 1
ATOM 1510 C CA . PHE B 1 63 ? 13.727 18.344 1.917 1 95 63 PHE B CA 1
ATOM 1511 C C . PHE B 1 63 ? 14.469 17.062 2.275 1 95 63 PHE B C 1
ATOM 1513 O O . PHE B 1 63 ? 15.461 16.703 1.633 1 95 63 PHE B O 1
ATOM 1520 N N . GLY B 1 64 ? 13.953 16.391 3.26 1 91.38 64 GLY B N 1
ATOM 1521 C CA . GLY B 1 64 ? 14.727 15.281 3.789 1 91.38 64 GLY B CA 1
ATOM 1522 C C . GLY B 1 64 ? 14.008 13.953 3.68 1 91.38 64 GLY B C 1
ATOM 1523 O O . GLY B 1 64 ? 12.938 13.867 3.076 1 91.38 64 GLY B O 1
ATOM 1524 N N . TYR B 1 65 ? 14.625 12.93 4.336 1 89 65 TYR B N 1
ATOM 1525 C CA . TYR B 1 65 ? 14.148 11.555 4.227 1 89 65 TYR B CA 1
ATOM 1526 C C . TYR B 1 65 ? 12.781 11.391 4.891 1 89 65 TYR B C 1
ATOM 1528 O O . TYR B 1 65 ? 11.93 10.641 4.402 1 89 65 TYR B O 1
ATOM 1536 N N . LEU B 1 66 ? 12.617 12.07 5.918 1 90.06 66 LEU B N 1
ATOM 1537 C CA . LEU B 1 66 ? 11.328 11.977 6.609 1 90.06 66 LEU B CA 1
ATOM 1538 C C . LEU B 1 66 ? 10.203 12.531 5.742 1 90.06 66 LEU B C 1
ATOM 1540 O O . LEU B 1 66 ? 9.086 12.023 5.77 1 90.06 66 LEU B O 1
ATOM 1544 N N . ASP B 1 67 ? 10.508 13.555 4.988 1 93.81 67 ASP B N 1
ATOM 1545 C CA . ASP B 1 67 ? 9.508 14.102 4.07 1 93.81 67 ASP B CA 1
ATOM 1546 C C . ASP B 1 67 ? 9.078 13.055 3.045 1 93.81 67 ASP B C 1
ATOM 1548 O O . ASP B 1 67 ? 7.887 12.891 2.783 1 93.81 67 ASP B O 1
ATOM 1552 N N . ILE B 1 68 ? 10.023 12.391 2.549 1 92 68 ILE B N 1
ATOM 1553 C CA . ILE B 1 68 ? 9.742 11.367 1.545 1 92 68 ILE B CA 1
ATOM 1554 C C . ILE B 1 68 ? 8.898 10.258 2.16 1 92 68 ILE B C 1
ATOM 1556 O O . ILE B 1 68 ? 7.906 9.82 1.57 1 92 68 ILE B O 1
ATOM 1560 N N . ALA B 1 69 ? 9.281 9.883 3.35 1 89.31 69 ALA B N 1
ATOM 1561 C CA . ALA B 1 69 ? 8.555 8.828 4.051 1 89.31 69 ALA B CA 1
ATOM 1562 C C . ALA B 1 69 ? 7.105 9.227 4.305 1 89.31 69 ALA B C 1
ATOM 1564 O O . ALA B 1 69 ? 6.191 8.43 4.102 1 89.31 69 ALA B O 1
ATOM 1565 N N . LEU B 1 70 ? 6.906 10.422 4.672 1 91.56 70 LEU B N 1
ATOM 1566 C CA . LEU B 1 70 ? 5.574 10.906 5.02 1 91.56 70 LEU B CA 1
ATOM 1567 C C . LEU B 1 70 ? 4.715 11.078 3.77 1 91.56 70 LEU B C 1
ATOM 1569 O O . LEU B 1 70 ? 3.488 10.953 3.832 1 91.56 70 LEU B O 1
ATOM 1573 N N . LEU B 1 71 ? 5.348 11.305 2.666 1 92.56 71 LEU B N 1
ATOM 1574 C CA . LEU B 1 71 ? 4.617 11.477 1.416 1 92.56 71 LEU B CA 1
ATOM 1575 C C . LEU B 1 71 ? 3.916 10.188 1.009 1 92.56 71 LEU B C 1
ATOM 1577 O O . LEU B 1 71 ? 2.842 10.227 0.404 1 92.56 71 LEU B O 1
ATOM 1581 N N . GLU B 1 72 ? 4.477 9.086 1.374 1 87.31 72 GLU B N 1
ATOM 1582 C CA . GLU B 1 72 ? 3.824 7.805 1.104 1 87.31 72 GLU B CA 1
ATOM 1583 C C . GLU B 1 72 ? 2.465 7.727 1.791 1 87.31 72 GLU B C 1
ATOM 1585 O O . GLU B 1 72 ? 1.511 7.184 1.229 1 87.31 72 GLU B O 1
ATOM 1590 N N . PHE B 1 73 ? 2.445 8.32 2.953 1 90.31 73 PHE B N 1
ATOM 1591 C CA . PHE B 1 73 ? 1.185 8.359 3.686 1 90.31 73 PHE B CA 1
ATOM 1592 C C . PHE B 1 73 ? 0.252 9.414 3.1 1 90.31 73 PHE B C 1
ATOM 1594 O O . PHE B 1 73 ? -0.958 9.195 3.006 1 90.31 73 PHE B O 1
ATOM 1601 N N . TYR B 1 74 ? 0.859 10.469 2.732 1 93.31 74 TYR B N 1
ATOM 1602 C CA . TYR B 1 74 ? 0.106 11.602 2.213 1 93.31 74 TYR B CA 1
ATOM 1603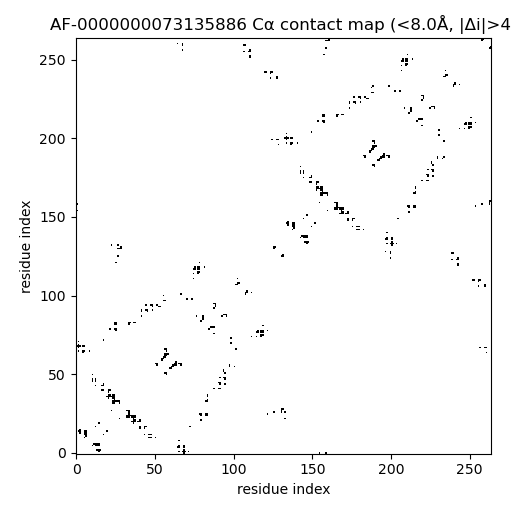 C C . TYR B 1 74 ? -0.728 11.195 1.004 1 93.31 74 TYR B C 1
ATOM 1605 O O . TYR B 1 74 ? -1.853 11.672 0.83 1 93.31 74 TYR B O 1
ATOM 1613 N N . MET B 1 75 ? -0.301 10.273 0.237 1 91.56 75 MET B N 1
ATOM 1614 C CA . MET B 1 75 ? -0.996 9.82 -0.962 1 91.56 75 MET B CA 1
ATOM 1615 C C . MET B 1 75 ? -2.305 9.125 -0.601 1 91.56 75 MET B C 1
ATOM 1617 O O . MET B 1 75 ? -3.207 9.016 -1.434 1 91.56 75 MET B O 1
ATOM 1621 N N . TRP B 1 76 ? -2.441 8.688 0.59 1 94.31 76 TRP B N 1
ATOM 1622 C CA . TRP B 1 76 ? -3.627 7.965 1.03 1 94.31 76 TRP B CA 1
ATOM 1623 C C . TRP B 1 76 ? -4.652 8.914 1.647 1 94.31 76 TRP B C 1
ATOM 1625 O O . TRP B 1 76 ? -5.793 8.523 1.899 1 94.31 76 TRP B O 1
ATOM 1635 N N . PHE B 1 77 ? -4.332 10.133 1.835 1 96.62 77 PHE B N 1
ATOM 1636 C CA . PHE B 1 77 ? -5.184 11.055 2.572 1 96.62 77 PHE B CA 1
ATOM 1637 C C . PHE B 1 77 ? -6.531 11.219 1.88 1 96.62 77 PHE B C 1
ATOM 1639 O O . PHE B 1 77 ? -7.578 11.18 2.531 1 96.62 77 PHE B O 1
ATOM 1646 N N . PRO B 1 78 ? -6.582 11.336 0.551 1 96.81 78 PRO B N 1
ATOM 1647 C CA . PRO B 1 78 ? -7.902 11.438 -0.083 1 96.81 78 PRO B CA 1
ATOM 1648 C C . PRO B 1 78 ? -8.789 10.227 0.208 1 96.81 78 PRO B C 1
ATOM 1650 O O . PRO B 1 78 ? -10 10.383 0.392 1 96.81 78 PRO B O 1
ATOM 1653 N N . ALA B 1 79 ? -8.211 9.102 0.249 1 96.31 79 ALA B N 1
ATOM 1654 C CA . ALA B 1 79 ? -8.992 7.906 0.557 1 96.31 79 ALA B CA 1
ATOM 1655 C C . ALA B 1 79 ? -9.5 7.941 1.993 1 96.31 79 ALA B C 1
ATOM 1657 O O . ALA B 1 79 ? -10.664 7.621 2.252 1 96.31 79 ALA B O 1
ATOM 1658 N N . TYR B 1 80 ? -8.586 8.281 2.904 1 97.56 80 TYR B N 1
ATOM 1659 C CA . TYR B 1 80 ? -8.992 8.375 4.301 1 97.56 80 TYR B CA 1
ATOM 1660 C C . TYR B 1 80 ? -10.117 9.391 4.469 1 97.56 80 TYR B C 1
ATOM 1662 O O . TYR B 1 80 ? -11.086 9.141 5.188 1 97.56 80 TYR B O 1
ATOM 1670 N N . GLU B 1 81 ? -10.062 10.5 3.822 1 98 81 GLU B N 1
ATOM 1671 C CA . GLU B 1 81 ? -11.094 11.531 3.902 1 98 81 GLU B CA 1
ATOM 1672 C C . GLU B 1 81 ? -12.414 11.047 3.307 1 98 81 GLU B C 1
ATOM 1674 O O . GLU B 1 81 ? -13.477 11.266 3.885 1 98 81 GLU B O 1
ATOM 1679 N N . THR B 1 82 ? -12.352 10.453 2.182 1 97.12 82 THR B N 1
ATOM 1680 C CA . THR B 1 82 ? -13.539 9.977 1.471 1 97.12 82 THR B CA 1
ATOM 1681 C C . THR B 1 82 ? -14.297 8.961 2.312 1 97.12 82 THR B C 1
ATOM 1683 O O . THR B 1 82 ? -15.5 9.109 2.541 1 97.12 82 THR B O 1
ATOM 1686 N N . PHE B 1 83 ? -13.641 8.07 2.895 1 96.94 83 PHE B N 1
ATOM 1687 C CA . PHE B 1 83 ? -14.32 6.957 3.547 1 96.94 83 PHE B CA 1
ATOM 1688 C C . PHE B 1 83 ? -14.492 7.227 5.035 1 96.94 83 PHE B C 1
ATOM 1690 O O . PHE B 1 83 ? -15.289 6.559 5.703 1 96.94 83 PHE B O 1
ATOM 1697 N N . GLY B 1 84 ? -13.711 8.117 5.516 1 97.38 84 GLY B N 1
ATOM 1698 C CA . GLY B 1 84 ? -13.867 8.516 6.902 1 97.38 84 GLY B CA 1
ATOM 1699 C C . GLY B 1 84 ? -14.812 9.695 7.082 1 97.38 84 GLY B C 1
ATOM 1700 O O . GLY B 1 84 ? -15.156 10.055 8.211 1 97.38 84 GLY B O 1
ATOM 1701 N N . SER B 1 85 ? -15.156 10.367 6.004 1 97.25 85 SER B N 1
ATOM 1702 C CA . SER B 1 85 ? -16.078 11.5 5.988 1 97.25 85 SER B CA 1
ATOM 1703 C C . SER B 1 85 ? -15.57 12.625 6.891 1 97.25 85 SER B C 1
ATOM 1705 O O . SER B 1 85 ? -16.312 13.125 7.738 1 97.25 85 SER B O 1
ATOM 1707 N N . PHE B 1 86 ? -14.406 13.047 6.684 1 98 86 PHE B N 1
ATOM 1708 C CA . PHE B 1 86 ? -13.797 14.156 7.406 1 98 86 PHE B CA 1
ATOM 1709 C C . PHE B 1 86 ? -12.742 14.852 6.543 1 98 86 PHE B C 1
ATOM 1711 O O . PHE B 1 86 ? -12.469 14.422 5.422 1 98 86 PHE B O 1
ATOM 1718 N N . ILE B 1 87 ? -12.281 15.961 7.043 1 98.19 87 ILE B N 1
ATOM 1719 C CA . ILE B 1 87 ? -11.258 16.734 6.359 1 98.19 87 ILE B CA 1
ATOM 1720 C C . ILE B 1 87 ? -10.008 16.828 7.238 1 98.19 87 ILE B C 1
ATOM 1722 O O . ILE B 1 87 ? -10.062 17.359 8.352 1 98.19 87 ILE B O 1
ATOM 1726 N N . ILE B 1 88 ? -8.891 16.344 6.73 1 98.44 88 ILE B N 1
ATOM 1727 C CA . ILE B 1 88 ? -7.66 16.281 7.516 1 98.44 88 ILE B CA 1
ATOM 1728 C C . ILE B 1 88 ? -7.133 17.688 7.789 1 98.44 88 ILE B C 1
ATOM 1730 O O . ILE B 1 88 ? -6.633 17.969 8.875 1 98.44 88 ILE B O 1
ATOM 1734 N N . GLU B 1 89 ? -7.289 18.547 6.852 1 98.44 89 GLU B N 1
ATOM 1735 C CA . GLU B 1 89 ? -6.773 19.906 6.984 1 98.44 89 GLU B CA 1
ATOM 1736 C C . GLU B 1 89 ? -7.41 20.625 8.172 1 98.44 89 GLU B C 1
ATOM 1738 O O . GLU B 1 89 ? -6.777 21.469 8.805 1 98.44 89 GLU B O 1
ATOM 1743 N N . ALA B 1 90 ? -8.633 20.359 8.461 1 98.62 90 ALA B N 1
ATOM 1744 C CA . ALA B 1 90 ? -9.328 20.969 9.586 1 98.62 90 ALA B CA 1
ATOM 1745 C C . ALA B 1 90 ? -8.664 20.594 10.906 1 98.62 90 ALA B C 1
ATOM 1747 O O . ALA B 1 90 ? -8.703 21.359 11.867 1 98.62 90 ALA B O 1
ATOM 1748 N N . GLU B 1 91 ? -8.047 19.438 11.008 1 98.25 91 GLU B N 1
ATOM 1749 C CA . GLU B 1 91 ? -7.449 18.906 12.227 1 98.25 91 GLU B CA 1
ATOM 1750 C C . GLU B 1 91 ? -5.941 19.141 12.242 1 98.25 91 GLU B C 1
ATOM 1752 O O . GLU B 1 91 ? -5.344 19.312 13.305 1 98.25 91 GLU B O 1
ATOM 1757 N N . CYS B 1 92 ? -5.379 19.047 11.117 1 98.19 92 CYS B N 1
ATOM 1758 C CA . CYS B 1 92 ? -3.932 19.109 10.969 1 98.19 92 CYS B CA 1
ATOM 1759 C C . CYS B 1 92 ? -3.545 20.062 9.836 1 98.19 92 CYS B C 1
ATOM 1761 O O . CYS B 1 92 ? -2.953 19.641 8.844 1 98.19 92 CYS B O 1
ATOM 1763 N N . PRO B 1 93 ? -3.754 21.359 10.031 1 98.19 93 PRO B N 1
ATOM 1764 C CA . PRO B 1 93 ? -3.529 22.312 8.938 1 98.19 93 PRO B CA 1
ATOM 1765 C C . PRO B 1 93 ? -2.055 22.438 8.562 1 98.19 93 PRO B C 1
ATOM 1767 O O . PRO B 1 93 ? -1.731 22.641 7.387 1 98.19 93 PRO B O 1
ATOM 1770 N N . LYS B 1 94 ? -1.188 22.375 9.5 1 97.69 94 LYS B N 1
ATOM 1771 C CA . LYS B 1 94 ? 0.231 22.5 9.188 1 97.69 94 LYS B CA 1
ATOM 1772 C C . LYS B 1 94 ? 0.727 21.297 8.375 1 97.69 94 LYS B C 1
ATOM 1774 O O . LYS B 1 94 ? 1.573 21.453 7.492 1 97.69 94 LYS B O 1
ATOM 1779 N N . LEU B 1 95 ? 0.221 20.141 8.695 1 97 95 LEU B N 1
ATOM 1780 C CA . LEU B 1 95 ? 0.575 18.938 7.957 1 97 95 LEU B CA 1
ATOM 1781 C C . LEU B 1 95 ? 0.138 19.047 6.5 1 97 95 LEU B C 1
ATOM 1783 O O . LEU B 1 95 ? 0.895 18.703 5.59 1 97 95 LEU B O 1
ATOM 1787 N N . ILE B 1 96 ? -1.064 19.516 6.293 1 97.88 96 ILE B N 1
ATOM 1788 C CA . ILE B 1 96 ? -1.579 19.656 4.934 1 97.88 96 ILE B CA 1
ATOM 1789 C C . ILE B 1 96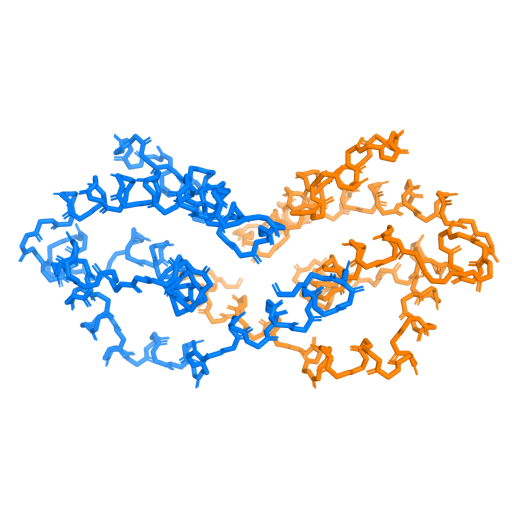 ? -0.805 20.734 4.195 1 97.88 96 ILE B C 1
ATOM 1791 O O . ILE B 1 96 ? -0.506 20.594 3.006 1 97.88 96 ILE B O 1
ATOM 1795 N N . ALA B 1 97 ? -0.473 21.828 4.863 1 97.69 97 ALA B N 1
ATOM 1796 C CA . ALA B 1 97 ? 0.363 22.859 4.246 1 97.69 97 ALA B CA 1
ATOM 1797 C C . ALA B 1 97 ? 1.712 22.297 3.82 1 97.69 97 ALA B C 1
ATOM 1799 O O . ALA B 1 97 ? 2.207 22.594 2.734 1 97.69 97 ALA B O 1
ATOM 1800 N N . TRP B 1 98 ? 2.312 21.5 4.668 1 97.5 98 TRP B N 1
ATOM 1801 C CA . TRP B 1 98 ? 3.553 20.797 4.344 1 97.5 98 TRP B CA 1
ATOM 1802 C C . TRP B 1 98 ? 3.385 19.938 3.096 1 97.5 98 TRP B C 1
ATOM 1804 O O . TRP B 1 98 ? 4.215 19.984 2.184 1 97.5 98 TRP B O 1
ATOM 1814 N N . GLY B 1 99 ? 2.354 19.156 3.105 1 96.19 99 GLY B N 1
ATOM 1815 C CA . GLY B 1 99 ? 2.104 18.312 1.944 1 96.19 99 GLY B CA 1
ATOM 1816 C C . GLY B 1 99 ? 1.99 19.109 0.653 1 96.19 99 GLY B C 1
ATOM 1817 O O . GLY B 1 99 ? 2.521 18.688 -0.38 1 96.19 99 GLY B O 1
ATOM 1818 N N . ARG B 1 100 ? 1.313 20.203 0.691 1 95.44 100 ARG B N 1
ATOM 1819 C CA . ARG B 1 100 ? 1.172 21.078 -0.472 1 95.44 100 ARG B CA 1
ATOM 1820 C C . ARG B 1 100 ? 2.525 21.609 -0.927 1 95.44 100 ARG B C 1
ATOM 1822 O O . ARG B 1 100 ? 2.809 21.656 -2.125 1 95.44 100 ARG B O 1
ATOM 1829 N N . ARG B 1 101 ? 3.27 22.016 -0.007 1 96.44 101 ARG B N 1
ATOM 1830 C CA . ARG B 1 101 ? 4.613 22.484 -0.34 1 96.44 101 ARG B CA 1
ATOM 1831 C C . ARG B 1 101 ? 5.426 21.375 -0.992 1 96.44 101 ARG B C 1
ATOM 1833 O O . ARG B 1 101 ? 6.094 21.594 -2.004 1 96.44 101 ARG B O 1
ATOM 1840 N N . CYS B 1 102 ? 5.398 20.203 -0.4 1 96 102 CYS B N 1
ATOM 1841 C CA . CYS B 1 102 ? 6.113 19.062 -0.959 1 96 102 CYS B CA 1
ATOM 1842 C C . CYS B 1 102 ? 5.652 18.781 -2.385 1 96 102 CYS B C 1
ATOM 1844 O O . CYS B 1 102 ? 6.469 18.484 -3.26 1 96 102 CYS B O 1
ATOM 1846 N N . SER B 1 103 ? 4.391 18.875 -2.598 1 94.25 103 SER B N 1
ATOM 1847 C CA . SER B 1 103 ? 3.803 18.531 -3.885 1 94.25 103 SER B CA 1
ATOM 1848 C C . SER B 1 103 ? 4.23 19.5 -4.973 1 94.25 103 SER B C 1
ATOM 1850 O O . SER B 1 103 ? 4.074 19.219 -6.164 1 94.25 103 SER B O 1
ATOM 1852 N N . GLN B 1 104 ? 4.711 20.625 -4.602 1 94.94 104 GLN B N 1
ATOM 1853 C CA . GLN B 1 104 ? 5.172 21.625 -5.559 1 94.94 104 GLN B CA 1
ATOM 1854 C C . GLN B 1 104 ? 6.555 21.281 -6.094 1 94.94 104 GLN B C 1
ATOM 1856 O O . GLN B 1 104 ? 7.008 21.859 -7.086 1 94.94 104 GLN B O 1
ATOM 1861 N N . ARG B 1 105 ? 7.18 20.406 -5.426 1 94.62 105 ARG B N 1
ATOM 1862 C CA . ARG B 1 105 ? 8.469 19.938 -5.926 1 94.62 105 ARG B CA 1
ATOM 1863 C C . ARG B 1 105 ? 8.297 19.062 -7.16 1 94.62 105 ARG B C 1
ATOM 1865 O O . ARG B 1 105 ? 7.398 18.219 -7.203 1 94.62 105 ARG B O 1
ATOM 1872 N N . GLU B 1 106 ? 9.164 19.188 -8.086 1 93.81 106 GLU B N 1
ATOM 1873 C CA . GLU B 1 106 ? 9.078 18.422 -9.328 1 93.81 106 GLU B CA 1
ATOM 1874 C C . GLU B 1 106 ? 9.188 16.922 -9.07 1 93.81 106 GLU B C 1
ATOM 1876 O O . GLU B 1 106 ? 8.453 16.141 -9.656 1 93.81 106 GLU B O 1
ATOM 1881 N N . SER B 1 107 ? 10.125 16.578 -8.234 1 91.69 107 SER B N 1
ATOM 1882 C CA . SER B 1 107 ? 10.336 15.172 -7.914 1 91.69 107 SER B CA 1
ATOM 1883 C C . SER B 1 107 ? 9.078 14.547 -7.332 1 91.69 107 SER B C 1
ATOM 1885 O O . SER B 1 107 ? 8.766 13.391 -7.625 1 91.69 107 SER B O 1
ATOM 1887 N N . VAL B 1 108 ? 8.312 15.312 -6.582 1 93.62 108 VAL B N 1
ATOM 1888 C CA . VAL B 1 108 ? 7.125 14.805 -5.898 1 93.62 108 VAL B CA 1
ATOM 1889 C C . VAL B 1 108 ? 5.93 14.82 -6.848 1 93.62 108 VAL B C 1
ATOM 1891 O O . VAL B 1 108 ? 5.18 13.852 -6.93 1 93.62 108 VAL B O 1
ATOM 1894 N N . SER B 1 109 ? 5.801 15.898 -7.547 1 91.88 109 SER B N 1
ATOM 1895 C CA . SER B 1 109 ? 4.648 16.062 -8.422 1 91.88 109 SER B CA 1
ATOM 1896 C C . SER B 1 109 ? 4.609 14.977 -9.492 1 91.88 109 SER B C 1
ATOM 1898 O O . SER B 1 109 ? 3.533 14.539 -9.906 1 91.88 109 SER B O 1
ATOM 1900 N N . LYS B 1 110 ? 5.684 14.469 -9.914 1 86.06 110 LYS B N 1
ATOM 1901 C CA . LYS B 1 110 ? 5.77 13.398 -10.898 1 86.06 110 LYS B CA 1
ATOM 1902 C C . LYS B 1 110 ? 5.293 12.07 -10.312 1 86.06 110 LYS B C 1
ATOM 1904 O O . LYS B 1 110 ? 4.805 11.203 -11.039 1 86.06 110 LYS B O 1
ATOM 1909 N N . CYS B 1 111 ? 5.449 11.969 -9.016 1 85.56 111 CYS B N 1
ATOM 1910 C CA . 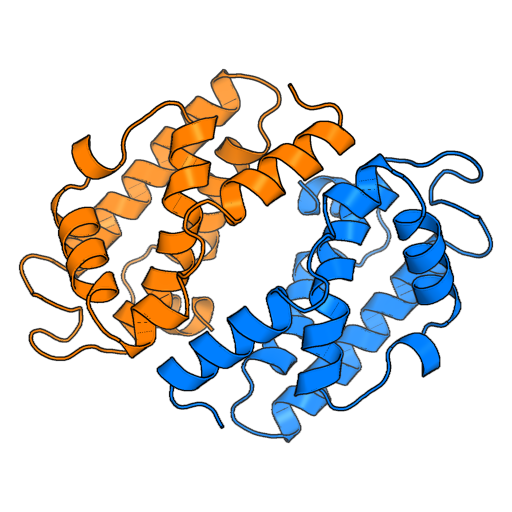CYS B 1 111 ? 5.074 10.734 -8.328 1 85.56 111 CYS B CA 1
ATOM 1911 C C . CYS B 1 111 ? 3.594 10.742 -7.965 1 85.56 111 CYS B C 1
ATOM 1913 O O . CYS B 1 111 ? 2.951 9.688 -7.941 1 85.56 111 CYS B O 1
ATOM 1915 N N . LEU B 1 112 ? 3.08 11.898 -7.656 1 82.75 112 LEU B N 1
ATOM 1916 C CA . LEU B 1 112 ? 1.702 12.031 -7.199 1 82.75 112 LEU B CA 1
ATOM 1917 C C . LEU B 1 112 ? 0.786 12.453 -8.344 1 82.75 112 LEU B C 1
ATOM 1919 O O . LEU B 1 112 ? -0.161 13.219 -8.141 1 82.75 112 LEU B O 1
ATOM 1923 N N . VAL B 1 113 ? 0.943 11.906 -9.531 1 74.38 113 VAL B N 1
ATOM 1924 C CA . VAL B 1 113 ? 0.283 12.328 -10.766 1 74.38 113 VAL B CA 1
ATOM 1925 C C . VAL B 1 113 ? -1.207 12.008 -10.688 1 74.38 113 VAL B C 1
ATOM 1927 O O . VAL B 1 113 ? -2.02 12.625 -11.383 1 74.38 113 VAL B O 1
ATOM 1930 N N . GLU B 1 114 ? -1.634 11.203 -9.977 1 82.31 114 GLU B N 1
ATOM 1931 C CA . GLU B 1 114 ? -3.047 10.867 -9.828 1 82.31 114 GLU B CA 1
ATOM 1932 C C . GLU B 1 114 ? -3.471 10.875 -8.367 1 82.31 114 GLU B C 1
ATOM 1934 O O . GLU B 1 114 ? -3.396 9.852 -7.688 1 82.31 114 GLU B O 1
ATOM 1939 N N . PRO B 1 115 ? -4.008 12.039 -7.949 1 78.56 115 PRO B N 1
ATOM 1940 C CA . PRO B 1 115 ? -4.266 12.156 -6.512 1 78.56 115 PRO B CA 1
ATOM 1941 C C . PRO B 1 115 ? -5.383 11.234 -6.031 1 78.56 115 PRO B C 1
ATOM 1943 O O . PRO B 1 115 ? -5.465 10.93 -4.84 1 78.56 115 PRO B O 1
ATOM 1946 N N . ASN B 1 116 ? -6.207 10.805 -6.965 1 87.44 116 ASN B N 1
ATOM 1947 C CA . ASN B 1 116 ? -7.336 9.977 -6.547 1 87.44 116 ASN B CA 1
ATOM 1948 C C . ASN B 1 116 ? -7.082 8.5 -6.824 1 87.44 116 ASN B C 1
ATOM 1950 O O . ASN B 1 116 ? -7.977 7.668 -6.656 1 87.44 116 ASN B O 1
ATOM 1954 N N . LYS B 1 117 ? -5.926 8.25 -7.09 1 85.06 117 LYS B N 1
ATOM 1955 C CA . LYS B 1 117 ? -5.594 6.875 -7.457 1 85.06 117 LYS B CA 1
ATOM 1956 C C . LYS B 1 117 ? -5.914 5.91 -6.32 1 85.06 117 LYS B C 1
ATOM 1958 O O . LYS B 1 117 ? -6.5 4.852 -6.543 1 85.06 117 LYS B O 1
ATOM 1963 N N . MET B 1 118 ? -5.594 6.277 -5.109 1 89.94 118 MET B N 1
ATOM 1964 C CA . MET B 1 118 ? -5.844 5.41 -3.963 1 89.94 118 MET B CA 1
ATOM 1965 C C . MET B 1 118 ? -7.34 5.305 -3.676 1 89.94 118 MET B C 1
ATOM 1967 O O . MET B 1 118 ? -7.824 4.25 -3.266 1 89.94 118 MET B O 1
ATOM 1971 N N . VAL B 1 119 ? -8.023 6.32 -3.918 1 93.69 119 VAL B N 1
ATOM 1972 C CA . VAL B 1 119 ? -9.469 6.293 -3.736 1 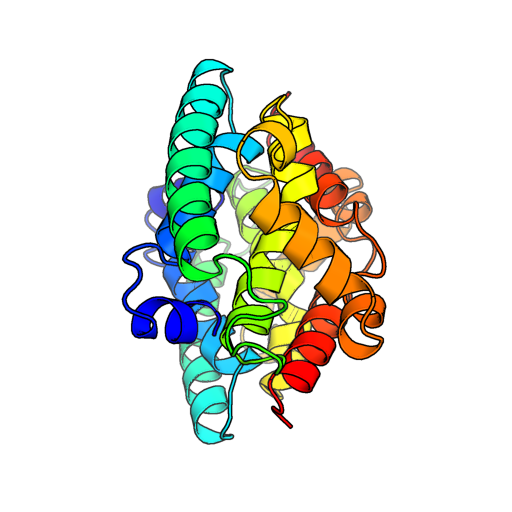93.69 119 VAL B CA 1
ATOM 1973 C C . VAL B 1 119 ? -10.086 5.258 -4.672 1 93.69 119 VAL B C 1
ATOM 1975 O O . VAL B 1 119 ? -10.898 4.434 -4.246 1 93.69 119 VAL B O 1
ATOM 1978 N N . ASP B 1 120 ? -9.633 5.348 -5.91 1 89.94 120 ASP B N 1
ATOM 1979 C CA . ASP B 1 120 ? -10.172 4.434 -6.918 1 89.94 120 ASP B CA 1
ATOM 1980 C C . ASP B 1 120 ? -9.852 2.982 -6.57 1 89.94 120 ASP B C 1
ATOM 1982 O O . ASP B 1 120 ? -10.695 2.1 -6.738 1 89.94 120 ASP B O 1
ATOM 1986 N N . LEU B 1 121 ? -8.703 2.783 -6.113 1 88.12 121 LEU B N 1
ATOM 1987 C CA . LEU B 1 121 ? -8.305 1.438 -5.711 1 88.12 121 LEU B CA 1
ATOM 1988 C C . LEU B 1 121 ? -9.156 0.947 -4.547 1 88.12 121 LEU B C 1
ATOM 1990 O O . LEU B 1 121 ? -9.648 -0.182 -4.566 1 88.12 121 LEU B O 1
ATOM 1994 N N . VAL B 1 122 ? -9.383 1.722 -3.574 1 92.25 122 VAL B N 1
ATOM 1995 C CA . VAL B 1 122 ? -10.172 1.345 -2.406 1 92.25 122 VAL B CA 1
ATOM 1996 C C . VAL B 1 122 ? -11.617 1.084 -2.818 1 92.25 122 VAL B C 1
ATOM 1998 O O . VAL B 1 122 ? -12.227 0.106 -2.381 1 92.25 122 VAL B O 1
ATOM 2001 N N . VAL B 1 123 ? -12.172 1.971 -3.672 1 93.25 123 VAL B N 1
ATOM 2002 C CA . VAL B 1 123 ? -13.539 1.809 -4.145 1 93.25 123 VAL B CA 1
ATOM 2003 C C . VAL B 1 123 ? -13.688 0.462 -4.852 1 93.25 123 VAL B C 1
ATOM 2005 O O . VAL B 1 123 ? -14.641 -0.279 -4.594 1 93.25 123 VAL B O 1
ATOM 2008 N N . CYS B 1 124 ? -12.734 0.194 -5.645 1 91.25 124 CYS B N 1
ATOM 2009 C CA . CYS B 1 124 ? -12.773 -1.033 -6.43 1 91.25 124 CYS B CA 1
ATOM 2010 C C . CYS B 1 124 ? -12.719 -2.262 -5.527 1 91.25 124 CYS B C 1
ATOM 2012 O O . CYS B 1 124 ? -13.547 -3.166 -5.656 1 91.25 124 CYS B O 1
ATOM 2014 N N . PHE B 1 125 ? -11.805 -2.287 -4.645 1 90.5 125 PHE B N 1
ATOM 2015 C CA . PHE B 1 125 ? -11.648 -3.461 -3.793 1 90.5 125 PHE B CA 1
ATOM 2016 C C . PHE B 1 125 ? -12.781 -3.561 -2.785 1 90.5 125 PHE B C 1
ATOM 2018 O O . PHE B 1 125 ? -13.219 -4.66 -2.439 1 90.5 125 PHE B O 1
ATOM 2025 N N . ARG B 1 126 ? -13.281 -2.479 -2.324 1 92.94 126 ARG B N 1
ATOM 2026 C CA . ARG B 1 126 ? -14.461 -2.518 -1.461 1 92.94 126 ARG B CA 1
ATOM 2027 C C . ARG B 1 126 ? -15.641 -3.158 -2.178 1 92.94 126 ARG B C 1
ATOM 2029 O O . ARG B 1 126 ? -16.359 -3.969 -1.593 1 92.94 126 ARG B O 1
ATOM 2036 N N . ARG B 1 127 ? -15.75 -2.748 -3.408 1 93 127 ARG B N 1
ATOM 2037 C CA . ARG B 1 127 ? -16.844 -3.301 -4.203 1 93 127 ARG B CA 1
ATOM 2038 C C . ARG B 1 127 ? -16.688 -4.809 -4.359 1 93 127 ARG B C 1
ATOM 2040 O O . ARG B 1 127 ? -17.672 -5.551 -4.234 1 93 127 ARG B O 1
ATOM 2047 N N . MET B 1 128 ? -15.562 -5.219 -4.555 1 89.94 128 MET B N 1
ATOM 2048 C CA . MET B 1 128 ? -15.32 -6.648 -4.723 1 89.94 128 MET B CA 1
ATOM 2049 C C . MET B 1 128 ? -15.617 -7.41 -3.436 1 89.94 128 MET B C 1
ATOM 2051 O O . MET B 1 128 ? -16.078 -8.547 -3.477 1 89.94 128 MET B O 1
ATOM 2055 N N . PHE B 1 129 ? -15.273 -6.801 -2.299 1 91.06 129 PHE B N 1
ATOM 2056 C CA . PHE B 1 129 ? -15.5 -7.438 -1.008 1 91.06 129 PHE B CA 1
ATOM 2057 C C . PHE B 1 129 ? -16.969 -7.332 -0.602 1 91.06 129 PHE B C 1
ATOM 2059 O O . PHE B 1 129 ? -17.391 -7.926 0.394 1 91.06 129 PHE B O 1
ATOM 2066 N N . GLY B 1 130 ? -17.734 -6.551 -1.38 1 90.38 130 GLY B N 1
ATOM 2067 C CA . GLY B 1 130 ? -19.125 -6.348 -1.037 1 90.38 130 GLY B CA 1
ATOM 2068 C C . GLY B 1 130 ? -19.328 -5.316 0.058 1 90.38 130 GLY B C 1
ATOM 2069 O O . GLY B 1 130 ? -20.312 -5.379 0.802 1 90.38 130 GLY B O 1
ATOM 2070 N N . LEU B 1 131 ? -18.359 -4.496 0.147 1 90.06 131 LEU B N 1
ATOM 2071 C CA . LEU B 1 131 ? -18.453 -3.432 1.139 1 90.06 131 LEU B CA 1
ATOM 2072 C C . LEU B 1 131 ? -19.125 -2.199 0.549 1 90.06 131 LEU B C 1
ATOM 2074 O O . LEU B 1 131 ? -18.984 -1.918 -0.644 1 90.06 131 LEU B O 1
ATOM 2078 N N . LYS B 1 132 ? -20.078 -1.651 1.137 1 73.88 132 LYS B N 1
ATOM 2079 C CA . LYS B 1 132 ? -20.828 -0.486 0.682 1 73.88 132 LYS B CA 1
ATOM 2080 C C . LYS B 1 132 ? -20.156 0.81 1.122 1 73.88 132 LYS B C 1
ATOM 2082 O O . LYS B 1 132 ? -19.516 0.854 2.172 1 73.88 132 LYS B O 1
#

Solvent-accessible surface area (backbone atoms only — not comparable to full-atom values): 14002 Å² total; per-residue (Å²): 98,44,46,58,54,33,52,67,66,66,68,84,53,34,52,65,56,48,50,50,18,42,45,33,16,64,64,32,86,49,71,67,45,11,52,52,12,45,55,50,33,51,55,48,48,45,50,52,31,58,72,39,50,91,43,76,24,67,60,36,91,38,86,37,69,60,45,58,36,49,46,67,55,55,53,41,44,60,29,43,26,66,54,42,70,53,63,64,50,82,79,35,48,60,42,46,52,36,50,53,58,49,46,69,35,68,80,41,38,68,57,56,70,54,68,56,50,50,36,53,48,45,53,40,52,29,50,73,73,68,41,121,99,46,46,60,55,32,53,67,66,66,66,86,54,33,51,65,57,47,49,52,19,43,43,32,15,64,62,33,85,48,71,68,44,11,53,51,13,45,54,50,33,51,56,48,48,46,50,52,31,59,70,40,51,91,41,75,24,67,58,36,92,39,86,36,70,60,44,57,36,48,46,66,54,56,54,41,45,58,28,42,26,65,54,40,70,52,62,63,49,82,77,33,48,61,44,45,51,35,50,54,57,49,48,70,36,66,79,41,38,69,56,56,71,54,68,56,50,49,34,52,48,46,54,40,52,29,52,73,73,69,42,123

Sequence (264 aa):
MASNVMSRGGNGVGPRQVYGAGGKITWHRYKHEAAEGKKELIENLKVLEGVLGDKPYSGGETFGYLDIALLEFYMWFPAYETFGSFIIEAECPKLIAWGRRCSQRESVSKCLVEPNKMVDLVVCFRRMFGLKMASNVMSRGGNGVGPRQVYGAGGKITWHRYKHEAAEGKKELIENLKVLEGVLGDKPYSGGETFGYLDIALLEFYMWFPAYETFGSFIIEAECPKLIAWGRRCSQRESVSKCLVEPNKMVDLVVCFRRMFGLK

Organism: Sesamum indicum (NCBI:txid4182)

Nearest PDB structures (foldseek):
  5g5a-assembly2_D  TM=9.028E-01  e=1.764E-08  Arabidopsis thaliana
  5j4u-assembly1_A-2  TM=8.998E-01  e=1.445E-08  Populus trichocarpa
  5agy-assembly1_B  TM=9.165E-01  e=1.060E-07  Glycine max
  5j5n-assembly1_B  TM=8.950E-01  e=1.833E-07  Populus trichocarpa
  4chs-assembly1_B  TM=9.185E-01  e=8.587E-07  Glycine max

Secondary structure (DSSP, 8-state):
-HHHHHHHTTSS--HHHHHHHHHHHHT-SSHHHHHHHHHHHHHHHHHHHHHHTTSSBTBBTB--HHHHHHHHHHTTHHHHHHHHT--HHHH-HHHHHHHHHHHTSHHHHTT-S-TTHHHHHHHHHHHHHT--/-HHHHHHHTTSS--HHHHHHHHHHHHT-SSHHHHHHHHHHHHHHHHHHHHHHTTSSBTBBTB--HHHHHHHHHHTTHHHHHHHHTS-HHHH-HHHHHHHHHHHTSHHHHTT-S-TTHHHHHHHHHHHHHT--

Foldseek 3Di:
DLQVVVVVVVLPAGPCQQVVLLCLQLQPQDLVSLVSSVVSNLVSVVSVLVCQDQALDNVRPDHDDNNVSVVVSVLCQVSNCVRSVDDSCVSRVSSVVSNVSVCPDPVNVVVCVDSCPNVVVSVVVCVVVVGD/DLQVVVVVVVLPAGPCQQVVLLCLQLQPQDLVSLVSSVVSNLVSVVSVLVCQDQALDNVRPDHDDNNVSVVVSVLCQVSNCVRSVDDSCVSRVSSVVSNVSVCPDPVNVVVCVDSCPNNVVSVVVCVVVVGD

Radius of gyration: 18.64 Å; Cα contacts (8 Å, |Δi|>4): 332; chains: 2; bounding box: 43×52×35 Å

pLDDT: mean 90.21, std 10.04, range [53.16, 98.62]